Protein AF-A0A925LN47-F1 (afdb_monomer_lite)

pLDDT: mean 86.37, std 14.49, range [41.12, 98.38]

Radius of gyration: 20.84 Å; chains: 1; bounding box: 47×45×56 Å

Secondary structure (DSSP, 8-state):
-TTHHHHS----GGGHHHHHHTT----PPP-TT--HHHHHHHHHHHHHT---SBHHHHH-SS--S--TTS--TTTTTHHHIIIII--TTTS-HHHHHHHHHHHHHTTSSS--SS-SEEEBTGGGTTHHHHHHTS-TTTS-HHHH-HHHHHHHHHEEE-HHHHHHHHHHHHHHHHHHHTSGGGT---------

Foldseek 3Di:
DLLVVVVDDDAFLLRVVVVVVVVDDDDDQDEPQDAPVLVVVLVVRNVVSHDFWFCCSRVPRFQAQDPRRNPPVVVVPPVVCCVPVVDVLFFPPVLVVLVVVLCVLVRVNHHHNDDQKGFGPVLCVCVVVVVVVDPPVPDDCVVVVSSVVSCVRGMDGNPVSVVVNVVSCCSNVVCVVCCVRRVDDDPDPPDD

Sequence (192 aa):
DPSNYLRSEFIRPEDLDEYVRMGFTSFKILERGAPTSVMAQRVRAYSEGRFDGNLLDLIQPYGYKDTSGVATGWSENLWKFLRYFFRPGTVNTSELLKLKKLAEKRGLLSAMDWDPVHIDNRKLDGFLAGIQAIDCRTSDCSTCGYCADWTRKAVTIDSKFQSEMLALYADAFGSLYSGRFWGVTARTAKKP

Structure (mmCIF, N/CA/C/O backbone):
data_AF-A0A925LN47-F1
#
_entry.id   AF-A0A925LN47-F1
#
loop_
_atom_site.group_PDB
_atom_site.id
_atom_site.type_symbol
_atom_site.label_atom_id
_atom_site.label_alt_id
_atom_site.label_comp_id
_atom_site.label_asym_id
_atom_site.label_entity_id
_atom_site.label_seq_id
_atom_site.pdbx_PDB_ins_code
_atom_site.Cartn_x
_atom_site.Cartn_y
_atom_site.Cartn_z
_atom_site.occupancy
_atom_site.B_iso_or_equiv
_atom_site.auth_seq_id
_atom_site.auth_comp_id
_atom_site.auth_asym_id
_atom_site.auth_atom_id
_atom_site.pdbx_PDB_model_num
ATOM 1 N N . ASP A 1 1 ? -1.910 -9.306 -10.050 1.00 89.88 1 ASP A N 1
ATOM 2 C CA . ASP A 1 1 ? -3.164 -9.683 -9.379 1.00 89.88 1 ASP A CA 1
ATOM 3 C C . ASP A 1 1 ? -3.494 -8.640 -8.307 1.00 89.88 1 ASP A C 1
ATOM 5 O O . ASP A 1 1 ? -2.739 -8.551 -7.341 1.00 89.88 1 ASP A O 1
ATOM 9 N N . PRO A 1 2 ? -4.548 -7.816 -8.483 1.00 93.69 2 PRO A N 1
ATOM 10 C CA . PRO A 1 2 ? -5.006 -6.842 -7.482 1.00 93.69 2 PRO A CA 1
ATOM 11 C C . PRO A 1 2 ? -5.328 -7.456 -6.116 1.00 93.69 2 PRO A C 1
ATOM 13 O O . PRO A 1 2 ? -5.196 -6.777 -5.102 1.00 93.69 2 PRO A O 1
ATOM 16 N N . SER A 1 3 ? -5.668 -8.748 -6.071 1.00 95.62 3 SER A N 1
ATOM 17 C CA . SER A 1 3 ? -5.987 -9.462 -4.830 1.00 95.62 3 SER A CA 1
ATOM 18 C C . SER A 1 3 ? -4.844 -9.430 -3.819 1.00 95.62 3 SER A C 1
ATOM 20 O O . SER A 1 3 ? -5.066 -9.548 -2.617 1.00 95.62 3 SER A O 1
ATOM 22 N N . ASN A 1 4 ? -3.611 -9.227 -4.294 1.00 94.44 4 ASN A N 1
ATOM 23 C CA . ASN A 1 4 ? -2.431 -9.133 -3.445 1.00 94.44 4 ASN A CA 1
ATOM 24 C C . ASN A 1 4 ? -2.448 -7.915 -2.509 1.00 94.44 4 ASN A C 1
ATOM 26 O O . ASN A 1 4 ? -1.796 -7.973 -1.470 1.00 94.44 4 ASN A O 1
ATOM 30 N N . TYR A 1 5 ? -3.221 -6.860 -2.803 1.00 95.00 5 TYR A N 1
ATOM 31 C CA . TYR A 1 5 ? -3.435 -5.769 -1.845 1.00 95.00 5 TYR A CA 1
ATOM 32 C C . TYR A 1 5 ? -4.072 -6.272 -0.547 1.00 95.00 5 TYR A C 1
ATOM 34 O O . TYR A 1 5 ? -3.647 -5.870 0.529 1.00 95.00 5 TYR A O 1
ATOM 42 N N . LEU A 1 6 ? -5.034 -7.196 -0.644 1.00 96.12 6 LEU A N 1
ATOM 43 C CA . LEU A 1 6 ? -5.730 -7.761 0.516 1.00 96.12 6 LEU A CA 1
ATOM 44 C C . LEU A 1 6 ? -5.104 -9.061 1.043 1.00 96.12 6 LEU A C 1
ATOM 46 O O . LEU A 1 6 ? -5.515 -9.548 2.089 1.00 96.12 6 LEU A O 1
ATOM 50 N N . ARG A 1 7 ? -4.117 -9.632 0.339 1.00 94.12 7 ARG A N 1
ATOM 51 C CA . ARG A 1 7 ? -3.269 -10.726 0.858 1.00 94.12 7 ARG A CA 1
ATOM 52 C C . ARG A 1 7 ? -2.034 -10.215 1.604 1.00 94.12 7 ARG A C 1
ATOM 54 O O . ARG A 1 7 ? -1.314 -11.012 2.194 1.00 94.12 7 ARG A O 1
ATOM 61 N N . SER A 1 8 ? -1.752 -8.916 1.512 1.00 89.88 8 SER A N 1
ATOM 62 C CA . SER A 1 8 ? -0.647 -8.285 2.232 1.00 89.88 8 SER A CA 1
ATOM 63 C C . SER A 1 8 ? -0.969 -8.195 3.722 1.00 89.88 8 SER A C 1
ATOM 65 O O . SER A 1 8 ? -2.132 -8.108 4.106 1.00 89.88 8 SER A O 1
ATOM 67 N N . GLU A 1 9 ? 0.060 -8.192 4.561 1.00 88.62 9 GLU A N 1
ATOM 68 C CA . GLU A 1 9 ? -0.103 -8.080 6.009 1.00 88.62 9 GLU A CA 1
ATOM 69 C C . GLU A 1 9 ? -0.424 -6.631 6.400 1.00 88.62 9 GLU A C 1
ATOM 71 O O . GLU A 1 9 ? 0.357 -5.714 6.138 1.00 88.62 9 GLU A O 1
ATOM 76 N N . PHE A 1 10 ? -1.575 -6.419 7.034 1.00 93.88 10 PHE A N 1
ATOM 77 C CA . PHE A 1 10 ? -1.953 -5.154 7.658 1.00 93.88 10 PHE A CA 1
ATOM 78 C C . PHE A 1 10 ? -2.921 -5.401 8.816 1.00 93.88 10 PHE A C 1
ATOM 80 O O . PHE A 1 10 ? -3.577 -6.437 8.887 1.00 93.88 10 PHE A O 1
ATOM 87 N N . ILE A 1 11 ? -3.024 -4.419 9.707 1.00 95.44 11 ILE A N 1
ATOM 88 C CA . ILE A 1 11 ? -4.033 -4.360 10.767 1.00 95.44 11 ILE A CA 1
ATOM 89 C C . ILE A 1 11 ? -4.769 -3.041 10.567 1.00 95.44 11 ILE A C 1
ATOM 91 O O . ILE A 1 11 ? -4.113 -2.008 10.470 1.00 95.44 11 ILE A O 1
ATOM 95 N N . ARG A 1 12 ? -6.101 -3.050 10.464 1.00 97.00 12 ARG A N 1
ATOM 96 C CA . ARG A 1 12 ? -6.876 -1.800 10.411 1.00 97.00 12 ARG A CA 1
ATOM 97 C C . ARG A 1 12 ? -7.153 -1.290 11.829 1.00 97.00 12 ARG A C 1
ATOM 99 O O . ARG A 1 12 ? -7.224 -2.106 12.749 1.00 97.00 12 ARG A O 1
ATOM 106 N N . PRO A 1 13 ? -7.383 0.020 12.018 1.00 97.69 13 PRO A N 1
ATOM 107 C CA . PRO A 1 13 ? -7.878 0.555 13.286 1.00 97.69 13 PRO A CA 1
ATOM 108 C C . PRO A 1 13 ? -9.131 -0.167 13.799 1.00 97.69 13 PRO A C 1
ATOM 110 O O . PRO A 1 13 ? -9.224 -0.468 14.984 1.00 97.69 13 PRO A O 1
ATOM 113 N N . GLU A 1 14 ? -10.051 -0.515 12.898 1.00 98.00 14 GLU A N 1
ATOM 114 C CA . GLU A 1 14 ? -11.296 -1.222 13.219 1.00 98.00 14 GLU A CA 1
ATOM 115 C C . GLU A 1 14 ? -11.088 -2.659 13.711 1.00 98.00 14 GLU A C 1
ATOM 117 O O . GLU A 1 14 ? -11.969 -3.227 14.352 1.00 98.00 14 GLU A O 1
ATOM 122 N N . ASP A 1 15 ? -9.944 -3.261 13.389 1.00 97.25 15 ASP A N 1
ATOM 123 C CA . ASP A 1 15 ? -9.659 -4.659 13.698 1.00 97.25 15 ASP A CA 1
ATOM 124 C C . ASP A 1 15 ? -8.873 -4.806 15.017 1.00 97.25 15 ASP A C 1
ATOM 126 O O . ASP A 1 15 ? -8.658 -5.926 15.477 1.00 97.25 15 ASP A O 1
ATOM 130 N N . LEU A 1 16 ? -8.461 -3.701 15.660 1.00 96.94 16 LEU A N 1
ATOM 131 C CA . LEU A 1 16 ? -7.643 -3.715 16.883 1.00 96.94 16 LEU A CA 1
ATOM 132 C C . LEU A 1 16 ? -8.260 -4.547 18.011 1.00 96.94 16 LEU A C 1
ATOM 134 O O . LEU A 1 16 ? -7.551 -5.324 18.651 1.00 96.94 16 LEU A O 1
ATOM 138 N N . ASP A 1 17 ? -9.571 -4.426 18.227 1.00 95.62 17 ASP A N 1
ATOM 139 C CA . ASP A 1 17 ? -10.281 -5.135 19.297 1.00 95.62 17 ASP A CA 1
ATOM 140 C C . ASP A 1 17 ? -10.150 -6.659 19.181 1.00 95.62 17 ASP A C 1
ATOM 142 O O . ASP A 1 17 ? -10.122 -7.364 20.192 1.00 95.62 17 ASP A O 1
ATOM 146 N N . GLU A 1 18 ? -10.052 -7.179 17.957 1.00 96.12 18 GLU A N 1
ATOM 147 C CA . GLU A 1 18 ? -9.859 -8.606 17.709 1.00 96.12 18 GLU A CA 1
ATOM 148 C C . GLU A 1 18 ? -8.486 -9.071 18.209 1.00 96.12 18 GLU A C 1
ATOM 150 O O . GLU A 1 18 ? -8.381 -10.078 18.908 1.00 96.12 18 GLU A O 1
ATOM 155 N N . TYR A 1 19 ? -7.438 -8.285 17.963 1.00 96.31 19 TYR A N 1
ATOM 156 C CA . TYR A 1 19 ? -6.098 -8.560 18.483 1.00 96.31 19 TYR A CA 1
ATOM 157 C C . TYR A 1 19 ? -6.010 -8.349 20.001 1.00 96.31 19 TYR A C 1
ATOM 159 O O . TYR A 1 19 ? -5.345 -9.123 20.693 1.00 96.31 19 TYR A O 1
ATOM 167 N N . VAL A 1 20 ? -6.714 -7.356 20.550 1.00 96.75 20 VAL A N 1
ATOM 168 C CA . VAL A 1 20 ? -6.789 -7.145 22.006 1.00 96.75 20 VAL A CA 1
ATOM 169 C C . VAL A 1 20 ? -7.427 -8.345 22.700 1.00 96.75 20 VAL A C 1
ATOM 171 O O . VAL A 1 20 ? -6.900 -8.809 23.712 1.00 96.75 20 VAL A O 1
ATOM 174 N N . ARG A 1 21 ? -8.495 -8.921 22.132 1.00 96.94 21 ARG A N 1
ATOM 175 C CA . ARG A 1 21 ? -9.102 -10.166 22.640 1.00 96.94 21 ARG A CA 1
ATOM 176 C C . ARG A 1 21 ? -8.138 -11.355 22.627 1.00 96.94 21 ARG A C 1
ATOM 178 O O . ARG A 1 21 ? -8.240 -12.213 23.498 1.00 96.94 21 ARG A O 1
ATOM 185 N N . MET A 1 22 ? -7.187 -11.391 21.693 1.00 96.44 22 MET A N 1
ATOM 186 C CA . MET A 1 22 ? -6.116 -12.401 21.656 1.00 96.44 22 MET A CA 1
ATOM 187 C C . MET A 1 22 ? -4.988 -12.138 22.671 1.00 96.44 22 MET A C 1
ATOM 189 O O . MET A 1 22 ? -4.103 -12.977 22.824 1.00 96.44 22 MET A O 1
ATOM 193 N N . GLY A 1 23 ? -5.001 -10.994 23.363 1.00 97.94 23 GLY A N 1
ATOM 194 C CA . GLY A 1 23 ? -4.002 -10.609 24.364 1.00 97.94 23 GLY A CA 1
ATOM 195 C C . GLY A 1 23 ? -2.924 -9.638 23.869 1.00 97.94 23 GLY A C 1
ATOM 196 O O . GLY A 1 23 ? -1.998 -9.334 24.622 1.00 97.94 23 GLY A O 1
ATOM 197 N N . PHE A 1 24 ? -3.016 -9.120 22.639 1.00 97.31 24 PHE A N 1
ATOM 198 C CA . PHE A 1 24 ? -2.094 -8.093 22.144 1.00 97.31 24 PHE A CA 1
ATOM 199 C C . PHE A 1 24 ? -2.509 -6.704 22.641 1.00 97.31 24 PHE A C 1
ATOM 201 O O . PHE A 1 24 ? -3.593 -6.224 22.333 1.00 97.31 24 PHE A O 1
ATOM 208 N N . THR A 1 25 ? -1.636 -6.026 23.386 1.00 95.12 25 THR A N 1
ATOM 209 C CA . THR A 1 25 ? -1.950 -4.726 24.018 1.00 95.12 25 THR A CA 1
ATOM 210 C C . THR A 1 25 ? -1.061 -3.574 23.555 1.00 95.12 25 THR A C 1
ATOM 212 O O . THR A 1 25 ? -1.239 -2.439 23.990 1.00 95.12 25 THR A O 1
ATOM 215 N N . SER A 1 26 ? -0.099 -3.842 22.672 1.00 95.19 26 SER A N 1
ATOM 216 C CA . SER A 1 26 ? 0.829 -2.841 22.151 1.00 95.19 26 SER A CA 1
ATOM 217 C C . SER A 1 26 ? 0.931 -2.964 20.639 1.00 95.19 26 SER A C 1
ATOM 219 O O . SER A 1 26 ? 1.322 -4.009 20.118 1.00 95.19 26 SER A O 1
ATOM 221 N N . PHE A 1 27 ? 0.585 -1.883 19.941 1.00 95.12 27 PHE A N 1
ATOM 222 C CA . PHE A 1 27 ? 0.602 -1.802 18.485 1.00 95.12 27 PHE A CA 1
ATOM 223 C C . PHE A 1 27 ? 1.623 -0.762 18.047 1.00 95.12 27 PHE A C 1
ATOM 225 O O . PHE A 1 27 ? 1.656 0.362 18.548 1.00 95.12 27 PHE A O 1
ATOM 232 N N . LYS A 1 28 ? 2.469 -1.141 17.089 1.00 93.12 28 LYS A N 1
ATOM 233 C CA . LYS A 1 28 ? 3.486 -0.257 16.529 1.00 93.12 28 LYS A CA 1
ATOM 234 C C . LYS A 1 28 ? 3.031 0.248 15.169 1.00 93.12 28 LYS A C 1
ATOM 236 O O . LYS A 1 28 ? 2.935 -0.528 14.224 1.00 93.12 28 LYS A O 1
ATOM 241 N N . ILE A 1 29 ? 2.851 1.559 15.055 1.00 92.50 29 ILE A N 1
ATOM 242 C CA . ILE A 1 29 ? 2.692 2.216 13.757 1.00 92.50 29 ILE A CA 1
ATOM 243 C C . ILE A 1 29 ? 4.081 2.321 13.120 1.00 92.50 29 ILE A C 1
ATOM 245 O O . ILE A 1 29 ? 5.027 2.829 13.727 1.00 92.50 29 ILE A O 1
ATOM 249 N N . LEU A 1 30 ? 4.224 1.751 11.925 1.00 86.00 30 LEU A N 1
ATOM 250 C CA . LEU A 1 30 ? 5.486 1.704 11.192 1.00 86.00 30 LEU A CA 1
ATOM 251 C C . LEU A 1 30 ? 5.670 2.946 10.306 1.00 86.00 30 LEU A C 1
ATOM 253 O O . LEU A 1 30 ? 4.743 3.723 10.093 1.00 86.00 30 LEU A O 1
ATOM 257 N N . GLU A 1 31 ? 6.891 3.063 9.780 1.00 86.06 31 GLU A N 1
ATOM 258 C CA . GLU A 1 31 ? 7.438 4.106 8.899 1.00 86.06 31 GLU A CA 1
ATOM 259 C C . GLU A 1 31 ? 8.261 5.215 9.557 1.00 86.06 31 GLU A C 1
ATOM 261 O O . GLU A 1 31 ? 7.758 6.189 10.106 1.00 86.06 31 GLU A O 1
ATOM 266 N N . ARG A 1 32 ? 9.590 5.084 9.426 1.00 78.62 32 ARG A N 1
ATOM 267 C CA . ARG A 1 32 ? 10.584 6.034 9.956 1.00 78.62 32 ARG A CA 1
ATOM 268 C C . ARG A 1 32 ? 10.637 7.346 9.168 1.00 78.62 32 ARG A C 1
ATOM 270 O O . ARG A 1 32 ? 11.000 8.368 9.734 1.00 78.62 32 ARG A O 1
ATOM 277 N N . GLY A 1 33 ? 10.358 7.291 7.866 1.00 78.06 33 GLY A N 1
ATOM 278 C CA . GLY A 1 33 ? 10.506 8.420 6.940 1.00 78.06 33 GLY A CA 1
ATOM 279 C C . GLY A 1 33 ? 9.195 9.105 6.561 1.00 78.06 33 GLY A C 1
ATOM 280 O O . GLY A 1 33 ? 9.185 9.867 5.600 1.00 78.06 33 GLY A O 1
ATOM 281 N N . ALA A 1 34 ? 8.090 8.797 7.246 1.00 84.94 34 ALA A N 1
ATOM 282 C CA . ALA A 1 34 ? 6.807 9.424 6.958 1.00 84.94 34 ALA A CA 1
ATOM 283 C C . ALA A 1 34 ? 6.797 10.897 7.427 1.00 84.94 34 ALA A C 1
ATOM 285 O O . ALA A 1 34 ? 7.308 11.182 8.514 1.00 84.94 34 ALA A O 1
ATOM 286 N N . PRO A 1 35 ? 6.196 11.825 6.655 1.00 87.50 35 PRO A N 1
ATOM 287 C CA . PRO A 1 35 ? 5.924 13.191 7.103 1.00 87.50 35 PRO A CA 1
ATOM 288 C C . PRO A 1 35 ? 5.181 13.232 8.444 1.00 87.50 35 PRO A C 1
ATOM 290 O O . PRO A 1 35 ? 4.351 12.365 8.735 1.00 87.50 35 PRO A O 1
ATOM 293 N N . THR A 1 36 ? 5.426 14.269 9.251 1.00 89.94 36 THR A N 1
ATOM 294 C CA . THR A 1 36 ? 4.799 14.418 10.579 1.00 89.94 36 THR A CA 1
ATOM 295 C C . THR A 1 36 ? 3.272 14.427 10.499 1.00 89.94 36 THR A C 1
ATOM 297 O O . THR A 1 36 ? 2.613 13.809 11.332 1.00 89.94 36 THR A O 1
ATOM 300 N N . SER A 1 37 ? 2.705 15.088 9.490 1.00 90.38 37 SER A N 1
ATOM 301 C CA . SER A 1 37 ? 1.260 15.143 9.234 1.00 90.38 37 SER A CA 1
ATOM 302 C C . SER A 1 37 ? 0.664 13.756 8.974 1.00 90.38 37 SER A C 1
ATOM 304 O O . SER A 1 37 ? -0.339 13.392 9.587 1.00 90.38 37 SER A O 1
ATOM 306 N N . VAL A 1 38 ? 1.330 12.951 8.139 1.00 91.19 38 VAL A N 1
ATOM 307 C CA . VAL A 1 38 ? 0.948 11.565 7.835 1.00 91.19 38 VAL A CA 1
ATOM 308 C C . VAL A 1 38 ? 1.000 10.712 9.100 1.00 91.19 38 VAL A C 1
ATOM 310 O O . VAL A 1 38 ? 0.052 9.989 9.402 1.00 91.19 38 VAL A O 1
ATOM 313 N N . MET A 1 39 ? 2.078 10.817 9.882 1.00 92.69 39 MET A N 1
ATOM 314 C CA . MET A 1 39 ? 2.195 10.059 11.129 1.00 92.69 39 MET A CA 1
ATOM 315 C C . MET A 1 39 ? 1.127 10.475 12.149 1.00 92.69 39 MET A C 1
ATOM 317 O O . MET A 1 39 ? 0.510 9.613 12.770 1.00 92.69 39 MET A O 1
ATOM 321 N N . ALA A 1 40 ? 0.846 11.774 12.287 1.00 93.75 40 ALA A N 1
ATOM 322 C CA . ALA A 1 40 ? -0.201 12.275 13.176 1.00 93.75 40 ALA A CA 1
ATOM 323 C C . ALA A 1 40 ? -1.597 11.767 12.777 1.00 93.75 40 ALA A C 1
ATOM 325 O O . ALA A 1 40 ? -2.374 11.370 13.646 1.00 93.75 40 ALA A O 1
ATOM 326 N N . GLN A 1 41 ? -1.905 11.722 11.476 1.00 94.62 41 GLN A N 1
ATOM 327 C CA . GLN A 1 41 ? -3.152 11.148 10.962 1.00 94.62 41 GLN A CA 1
ATOM 328 C C . GLN A 1 41 ? -3.266 9.655 11.294 1.00 94.62 41 GLN A C 1
ATOM 330 O O . GLN A 1 41 ? -4.315 9.212 11.760 1.00 94.62 41 GLN A O 1
ATOM 335 N N . ARG A 1 42 ? -2.189 8.884 11.099 1.00 95.69 42 ARG A N 1
ATOM 336 C CA . ARG A 1 42 ? -2.161 7.453 11.437 1.00 95.69 42 ARG A CA 1
ATOM 337 C C . ARG A 1 42 ? -2.370 7.234 12.930 1.00 95.69 42 ARG A C 1
ATOM 339 O O . ARG A 1 42 ? -3.249 6.470 13.306 1.00 95.69 42 ARG A O 1
ATOM 346 N N . VAL A 1 43 ? -1.613 7.935 13.776 1.00 96.12 43 VAL A N 1
ATOM 347 C CA . VAL A 1 43 ? -1.758 7.855 15.240 1.00 96.12 43 VAL A CA 1
ATOM 348 C C . VAL A 1 43 ? -3.193 8.155 15.656 1.00 96.12 43 VAL A C 1
ATOM 350 O O . VAL A 1 43 ? -3.766 7.382 16.419 1.00 96.12 43 VAL A O 1
ATOM 353 N N . ARG A 1 44 ? -3.796 9.217 15.105 1.00 97.38 44 ARG A N 1
ATOM 354 C CA . ARG A 1 44 ? -5.200 9.553 15.352 1.00 97.38 44 ARG A CA 1
ATOM 355 C C . ARG A 1 44 ? -6.126 8.390 14.996 1.00 97.38 44 ARG A C 1
ATOM 357 O O . ARG A 1 44 ? -6.868 7.944 15.865 1.00 97.38 44 ARG A O 1
ATOM 364 N N . ALA A 1 45 ? -6.030 7.868 13.773 1.00 97.94 45 ALA A N 1
ATOM 365 C CA . ALA A 1 45 ? -6.878 6.780 13.289 1.00 97.94 45 ALA A CA 1
ATOM 366 C C . ALA A 1 45 ? -6.842 5.546 14.208 1.00 97.94 45 ALA A C 1
ATOM 368 O O . ALA A 1 45 ? -7.889 5.047 14.613 1.00 97.94 45 ALA A O 1
ATOM 369 N N . TYR A 1 46 ? -5.646 5.086 14.597 1.00 97.50 46 TYR A N 1
ATOM 370 C CA . TYR A 1 46 ? -5.507 3.942 15.507 1.00 97.50 46 TYR A CA 1
ATOM 371 C C . TYR A 1 46 ? -5.928 4.269 16.946 1.00 97.50 46 TYR A C 1
ATOM 373 O O . TYR A 1 46 ? -6.461 3.397 17.621 1.00 97.50 46 TYR A O 1
ATOM 381 N N . SER A 1 47 ? -5.739 5.506 17.420 1.00 96.56 47 SER A N 1
ATOM 382 C CA . SER A 1 47 ? -6.207 5.917 18.754 1.00 96.56 47 SER A CA 1
ATOM 383 C C . SER A 1 47 ? -7.731 6.022 18.852 1.00 96.56 47 SER A C 1
ATOM 385 O O . SER A 1 47 ? -8.298 5.753 19.905 1.00 96.56 47 SER A O 1
ATOM 387 N N . GLU A 1 48 ? -8.389 6.392 17.752 1.00 97.19 48 GLU A N 1
ATOM 388 C CA . GLU A 1 48 ? -9.846 6.514 17.648 1.00 97.19 48 GLU A CA 1
ATOM 389 C C . GLU A 1 48 ? -10.507 5.183 17.228 1.00 97.19 48 GLU A C 1
ATOM 391 O O . GLU A 1 48 ? -11.732 5.081 17.231 1.00 97.19 48 GLU A O 1
ATOM 396 N N . GLY A 1 49 ? -9.719 4.159 16.866 1.00 96.88 49 GLY A N 1
ATOM 397 C CA . GLY A 1 49 ? -10.210 2.842 16.435 1.00 96.88 49 GLY A CA 1
ATOM 398 C C . GLY A 1 49 ? -10.991 2.865 15.116 1.00 96.88 49 GLY A C 1
ATOM 399 O O . GLY A 1 49 ? -11.756 1.945 14.824 1.00 96.88 49 GLY A O 1
ATOM 400 N N . ARG A 1 50 ? -10.845 3.932 14.321 1.00 97.69 50 ARG A N 1
ATOM 401 C CA . ARG A 1 50 ? -11.639 4.154 13.110 1.00 97.69 50 ARG A CA 1
ATOM 402 C C . ARG A 1 50 ? -10.881 4.972 12.074 1.00 97.69 50 ARG A C 1
ATOM 404 O O . ARG A 1 50 ? -10.192 5.935 12.403 1.00 97.69 50 ARG A O 1
ATOM 411 N N . PHE A 1 51 ? -11.081 4.634 10.803 1.00 97.94 51 PHE A N 1
ATOM 412 C CA . PHE A 1 51 ? -10.610 5.430 9.681 1.00 97.94 51 PHE A CA 1
ATOM 413 C C . PHE A 1 51 ? -11.570 5.393 8.486 1.00 97.94 51 PHE A C 1
ATOM 415 O O . PHE A 1 51 ? -11.863 4.336 7.927 1.00 97.94 51 PHE A O 1
ATOM 422 N N . ASP A 1 52 ? -12.003 6.572 8.041 1.00 97.81 52 ASP A N 1
ATOM 423 C CA . ASP A 1 52 ? -12.852 6.732 6.860 1.00 97.81 52 ASP A CA 1
ATOM 424 C C . ASP A 1 52 ? -12.001 7.289 5.713 1.00 97.81 52 ASP A C 1
ATOM 426 O O . ASP A 1 52 ? -11.692 8.480 5.677 1.00 97.81 52 ASP A O 1
ATOM 430 N N . GLY A 1 53 ? -11.578 6.427 4.785 1.00 96.19 53 GLY A N 1
ATOM 431 C CA . GLY A 1 53 ? -10.727 6.841 3.672 1.00 96.19 53 GLY A CA 1
ATOM 432 C C . GLY A 1 53 ? -10.032 5.689 2.952 1.00 96.19 53 GLY A C 1
ATOM 433 O O . GLY A 1 53 ? -10.459 4.534 3.026 1.00 96.19 53 GLY A O 1
ATOM 434 N N . ASN A 1 54 ? -8.946 6.024 2.253 1.00 96.94 54 ASN A N 1
ATOM 435 C CA . ASN A 1 54 ? -8.108 5.063 1.548 1.00 96.94 54 ASN A CA 1
ATOM 436 C C . ASN A 1 54 ? -7.197 4.332 2.544 1.00 96.94 54 ASN A C 1
ATOM 438 O O . ASN A 1 54 ? -6.309 4.955 3.120 1.00 96.94 54 ASN A O 1
ATOM 442 N N . LEU A 1 55 ? -7.344 3.016 2.724 1.00 97.06 55 LEU A N 1
ATOM 443 C CA . LEU A 1 55 ? -6.488 2.230 3.630 1.00 97.06 55 LEU A CA 1
ATOM 444 C C . LEU A 1 55 ? -4.990 2.425 3.332 1.00 97.06 55 LEU A C 1
ATOM 446 O O . LEU A 1 55 ? -4.164 2.386 4.244 1.00 97.06 55 LEU A O 1
ATOM 450 N N . LEU A 1 56 ? -4.626 2.684 2.073 1.00 94.69 56 LEU A N 1
ATOM 451 C CA . LEU A 1 56 ? -3.239 2.949 1.696 1.00 94.69 56 LEU A CA 1
ATOM 452 C C . LEU A 1 56 ? -2.639 4.184 2.388 1.00 94.69 56 LEU A C 1
ATOM 454 O O . LEU A 1 56 ? -1.442 4.177 2.664 1.00 94.69 56 LEU A O 1
ATOM 458 N N . ASP A 1 57 ? -3.441 5.172 2.791 1.00 93.50 57 ASP A N 1
ATOM 459 C CA . ASP A 1 57 ? -2.957 6.318 3.575 1.00 93.50 57 ASP A CA 1
ATOM 460 C C . ASP A 1 57 ? -2.388 5.872 4.940 1.00 93.50 57 ASP A C 1
ATOM 462 O O . ASP A 1 57 ? -1.455 6.485 5.477 1.00 93.50 57 ASP A O 1
ATOM 466 N N . LEU A 1 58 ? -2.882 4.752 5.483 1.00 94.25 58 LEU A N 1
ATOM 467 C CA . LEU A 1 58 ? -2.419 4.184 6.749 1.00 94.25 58 LEU A CA 1
ATOM 468 C C . LEU A 1 58 ? -1.201 3.268 6.607 1.00 94.25 58 LEU A C 1
ATOM 470 O O . LEU A 1 58 ? -0.342 3.272 7.488 1.00 94.25 58 LEU A O 1
ATOM 474 N N . ILE A 1 59 ? -1.130 2.474 5.536 1.00 92.25 59 ILE A N 1
ATOM 475 C CA . ILE A 1 59 ? -0.173 1.354 5.445 1.00 92.25 59 ILE A CA 1
ATOM 476 C C . ILE A 1 59 ? 0.907 1.535 4.376 1.00 92.25 59 ILE A C 1
ATOM 478 O O . ILE A 1 59 ? 1.925 0.849 4.410 1.00 92.25 59 ILE A O 1
ATOM 482 N N . GLN A 1 60 ? 0.717 2.439 3.412 1.00 90.19 60 GLN A N 1
ATOM 483 C CA . GLN A 1 60 ? 1.656 2.606 2.308 1.00 90.19 60 GLN A CA 1
ATOM 484 C C . GLN A 1 60 ? 2.849 3.481 2.733 1.00 90.19 60 GLN A C 1
ATOM 486 O O . GLN A 1 60 ? 2.645 4.566 3.280 1.00 90.19 60 GLN A O 1
ATOM 491 N N . PRO A 1 61 ? 4.101 3.061 2.476 1.00 88.12 61 PRO A N 1
ATOM 492 C CA . PRO A 1 61 ? 5.275 3.794 2.951 1.00 88.12 61 PRO A CA 1
ATOM 493 C C . PRO A 1 61 ? 5.799 4.860 1.973 1.00 88.12 61 PRO A C 1
ATOM 495 O O . PRO A 1 61 ? 6.892 5.395 2.152 1.00 88.12 61 PRO A O 1
ATOM 498 N N . TYR A 1 62 ? 5.053 5.146 0.908 1.00 87.38 62 TYR A N 1
ATOM 499 C CA . TYR A 1 62 ? 5.454 6.025 -0.190 1.00 87.38 62 TYR A CA 1
ATOM 500 C C . TYR A 1 62 ? 4.233 6.634 -0.875 1.00 87.38 62 TYR A C 1
ATOM 502 O O . TYR A 1 62 ? 3.107 6.202 -0.635 1.00 87.38 62 TYR A O 1
ATOM 510 N N . GLY A 1 63 ? 4.459 7.599 -1.770 1.00 84.81 63 GLY A N 1
ATOM 511 C CA . GLY A 1 63 ? 3.382 8.298 -2.468 1.00 84.81 63 GLY A CA 1
ATOM 512 C C . GLY A 1 63 ? 2.613 9.265 -1.571 1.00 84.81 63 GLY A C 1
ATOM 513 O O . GLY A 1 63 ? 1.449 9.533 -1.837 1.00 84.81 63 GLY A O 1
ATOM 514 N N . TYR A 1 64 ? 3.247 9.768 -0.507 1.00 85.25 64 TYR A N 1
ATOM 515 C CA . TYR A 1 64 ? 2.632 10.744 0.388 1.00 85.25 64 TYR A CA 1
ATOM 516 C C . TYR A 1 64 ? 2.214 11.998 -0.383 1.00 85.25 64 TYR A C 1
ATOM 518 O O . TYR A 1 64 ? 2.960 12.485 -1.231 1.00 85.25 64 TYR A O 1
ATOM 526 N N . LYS A 1 65 ? 1.038 12.535 -0.052 1.00 81.56 65 LYS A N 1
ATOM 527 C CA . LYS A 1 65 ? 0.540 13.810 -0.594 1.00 81.56 65 LYS A CA 1
ATOM 528 C C . LYS A 1 65 ? 1.293 15.002 -0.008 1.00 81.56 65 LYS A C 1
ATOM 530 O O . LYS A 1 65 ? 1.515 16.000 -0.685 1.00 81.56 65 LYS A O 1
ATOM 535 N N . ASP A 1 66 ? 1.699 14.877 1.253 1.00 73.25 66 ASP A N 1
ATOM 536 C CA . ASP A 1 66 ? 2.496 15.878 1.945 1.00 73.25 66 ASP A CA 1
ATOM 537 C C . ASP A 1 66 ? 3.993 15.626 1.719 1.00 73.25 66 ASP A C 1
ATOM 539 O O . ASP A 1 66 ? 4.511 14.535 1.965 1.00 73.25 66 ASP A O 1
ATOM 543 N N . THR A 1 67 ? 4.697 16.650 1.242 1.00 64.38 67 THR A N 1
ATOM 544 C CA . THR A 1 67 ? 6.146 16.636 1.011 1.00 64.38 67 THR A CA 1
ATOM 545 C C . THR A 1 67 ? 6.945 17.121 2.219 1.00 64.38 67 THR A C 1
ATOM 547 O O . THR A 1 67 ? 8.174 17.033 2.196 1.00 64.38 67 THR A O 1
ATOM 550 N N . SER A 1 68 ? 6.289 17.603 3.282 1.00 60.38 68 SER A N 1
ATOM 551 C CA . SER A 1 68 ? 6.926 18.146 4.486 1.00 60.38 68 SER A CA 1
ATOM 552 C C . SER A 1 68 ? 7.592 17.044 5.328 1.00 60.38 68 SER A C 1
ATOM 554 O O . SER A 1 68 ? 7.084 16.551 6.330 1.00 60.38 68 SER A O 1
ATOM 556 N N . GLY A 1 69 ? 8.770 16.606 4.887 1.00 53.38 69 GLY A N 1
ATOM 557 C CA . GLY A 1 69 ? 9.570 15.581 5.565 1.00 53.38 69 GLY A CA 1
ATOM 558 C C . GLY A 1 69 ? 10.005 14.426 4.669 1.00 53.38 69 GLY A C 1
ATOM 559 O O . GLY A 1 69 ? 10.890 13.667 5.065 1.00 53.38 69 GLY A O 1
ATOM 560 N N . VAL A 1 70 ? 9.478 14.323 3.440 1.00 54.03 70 VAL A N 1
ATOM 561 C CA . VAL A 1 70 ? 10.126 13.503 2.410 1.00 54.03 70 VAL A CA 1
ATOM 562 C C . VAL A 1 70 ? 11.458 14.174 2.140 1.00 54.03 70 VAL A C 1
ATOM 564 O O . VAL A 1 70 ? 11.482 15.309 1.671 1.00 54.03 70 VAL A O 1
ATOM 567 N N . ALA A 1 71 ? 12.550 13.509 2.515 1.00 45.62 71 ALA A N 1
ATOM 568 C CA . ALA A 1 71 ? 13.887 14.061 2.415 1.00 45.62 71 ALA A CA 1
ATOM 569 C C . ALA A 1 71 ? 14.080 14.725 1.044 1.00 45.62 71 ALA A C 1
ATOM 571 O O . ALA A 1 71 ? 14.281 14.062 0.027 1.00 45.62 71 ALA A O 1
ATOM 572 N N . THR A 1 72 ? 14.108 16.055 1.048 1.00 41.53 72 THR A N 1
ATOM 573 C CA . THR A 1 72 ? 14.532 16.939 -0.044 1.00 41.53 72 THR A CA 1
ATOM 574 C C . THR A 1 72 ? 15.996 16.696 -0.453 1.00 41.53 72 THR A C 1
ATOM 576 O O . THR A 1 72 ? 16.544 17.386 -1.305 1.00 41.53 72 THR A O 1
ATOM 579 N N . GLY A 1 73 ? 16.643 15.667 0.107 1.00 41.12 73 GLY A N 1
ATOM 580 C CA . GLY A 1 73 ? 18.059 15.345 -0.009 1.00 41.12 73 GLY A CA 1
ATOM 581 C C . GLY A 1 73 ? 18.539 14.858 -1.376 1.00 41.12 73 GLY A C 1
ATOM 582 O O . GLY A 1 73 ? 19.706 14.479 -1.481 1.00 41.12 73 GLY A O 1
ATOM 583 N N . TRP A 1 74 ? 17.707 14.876 -2.422 1.00 43.56 74 TRP A N 1
ATOM 584 C CA . TRP A 1 74 ? 18.204 14.690 -3.790 1.00 43.56 74 TRP A CA 1
ATOM 585 C C . TRP A 1 74 ? 18.939 15.936 -4.306 1.00 43.56 74 TRP A C 1
ATOM 587 O O . TRP A 1 74 ? 19.926 15.785 -5.026 1.00 43.56 74 TRP A O 1
ATOM 597 N N . SER A 1 75 ? 18.529 17.152 -3.916 1.00 42.50 75 SER A N 1
ATOM 598 C CA . SER A 1 75 ? 19.160 18.387 -4.414 1.00 42.50 75 SER A CA 1
ATOM 599 C C . SER A 1 75 ? 20.462 18.741 -3.686 1.00 42.50 75 SER A C 1
ATOM 601 O O . SER A 1 75 ? 21.397 19.222 -4.321 1.00 42.50 75 SER A O 1
ATOM 603 N N . GLU A 1 76 ? 20.595 18.425 -2.394 1.00 44.88 76 GLU A N 1
ATOM 604 C CA . GLU A 1 76 ? 21.795 18.785 -1.615 1.00 44.88 76 GLU A CA 1
ATOM 605 C C . GLU A 1 76 ? 22.987 17.827 -1.783 1.00 44.88 76 GLU A C 1
ATOM 607 O O . GLU A 1 76 ? 24.055 18.041 -1.212 1.00 44.88 76 GLU A O 1
ATOM 612 N N . ASN A 1 77 ? 22.846 16.741 -2.547 1.00 54.25 77 ASN A N 1
ATOM 613 C CA . ASN A 1 77 ? 23.869 15.694 -2.599 1.00 54.25 77 ASN A CA 1
ATOM 614 C C . ASN A 1 77 ? 24.123 15.135 -4.002 1.00 54.25 77 ASN A C 1
ATOM 616 O O . ASN A 1 77 ? 24.505 13.972 -4.141 1.00 54.25 77 ASN A O 1
ATOM 620 N N . LEU A 1 78 ? 24.022 15.969 -5.042 1.00 59.97 78 LEU A N 1
ATOM 621 C CA . LEU A 1 78 ? 24.401 15.600 -6.413 1.00 59.97 78 LEU A CA 1
ATOM 622 C C . LEU A 1 78 ? 25.818 14.993 -6.482 1.00 59.97 78 LEU A C 1
ATOM 624 O O . LEU A 1 78 ? 26.045 14.028 -7.206 1.00 59.97 78 LEU A O 1
ATOM 628 N N . TRP A 1 79 ? 26.752 15.481 -5.656 1.00 59.66 79 TRP A N 1
ATOM 629 C CA . TRP A 1 79 ? 28.118 14.953 -5.562 1.00 59.66 79 TRP A CA 1
ATOM 630 C C . TRP A 1 79 ? 28.197 13.569 -4.893 1.00 59.66 79 TRP A C 1
ATOM 632 O O . TRP A 1 79 ? 28.992 12.730 -5.308 1.00 59.66 79 TRP A O 1
ATOM 642 N N . LYS A 1 80 ? 27.357 13.272 -3.888 1.00 61.00 80 LYS A N 1
ATOM 643 C CA . LYS A 1 80 ? 27.249 11.912 -3.319 1.00 61.00 80 LYS A CA 1
ATOM 644 C C . LYS A 1 80 ? 26.511 10.970 -4.269 1.00 61.00 80 LYS A C 1
ATOM 646 O O . LYS A 1 80 ? 26.900 9.813 -4.374 1.00 61.00 80 LYS A O 1
ATOM 651 N N . PHE A 1 81 ? 25.499 11.455 -4.984 1.00 63.25 81 PHE A N 1
ATOM 652 C CA . PHE A 1 81 ? 24.826 10.698 -6.035 1.00 63.25 81 PHE A CA 1
ATOM 653 C C . PHE A 1 81 ? 25.812 10.315 -7.150 1.00 63.25 81 PHE A C 1
ATOM 655 O O . PHE A 1 81 ? 25.964 9.135 -7.454 1.00 63.25 81 PHE A O 1
ATOM 662 N N . LEU A 1 82 ? 26.583 11.274 -7.670 1.00 63.72 82 LEU A N 1
ATOM 663 C CA . LEU A 1 82 ? 27.666 11.015 -8.624 1.00 63.72 82 LEU A CA 1
ATOM 664 C C . LEU A 1 82 ? 28.734 10.070 -8.049 1.00 63.72 82 LEU A C 1
ATOM 666 O O . LEU A 1 82 ? 29.139 9.122 -8.708 1.00 63.72 82 LEU A O 1
ATOM 670 N N . ARG A 1 83 ? 29.174 10.269 -6.804 1.00 67.12 83 ARG A N 1
ATOM 671 C CA . ARG A 1 83 ? 30.256 9.461 -6.220 1.00 67.12 83 ARG A CA 1
ATOM 672 C C . ARG A 1 83 ? 29.857 8.023 -5.878 1.00 67.12 83 ARG A C 1
ATOM 674 O O . ARG A 1 83 ? 30.693 7.127 -5.968 1.00 67.12 83 ARG A O 1
ATOM 681 N N . TYR A 1 84 ? 28.620 7.796 -5.443 1.00 65.31 84 TYR A N 1
ATOM 682 C CA . TYR A 1 84 ? 28.191 6.494 -4.922 1.00 65.31 84 TYR A CA 1
ATOM 683 C C . TYR A 1 84 ? 27.207 5.755 -5.828 1.00 65.31 84 TYR A C 1
ATOM 685 O O . TYR A 1 84 ? 27.259 4.526 -5.874 1.00 65.31 84 TYR A O 1
ATOM 693 N N . PHE A 1 85 ? 26.352 6.472 -6.559 1.00 63.31 85 PHE A N 1
ATOM 694 C CA . PHE A 1 85 ? 25.297 5.884 -7.390 1.00 63.31 85 PHE A CA 1
ATOM 695 C C . PHE A 1 85 ? 25.624 5.915 -8.887 1.00 63.31 85 PHE A C 1
ATOM 697 O O . PHE A 1 85 ? 25.203 5.015 -9.614 1.00 63.31 85 PHE A O 1
ATOM 704 N N . PHE A 1 86 ? 26.424 6.874 -9.366 1.00 67.31 86 PHE A N 1
ATOM 705 C CA . PHE A 1 86 ? 26.883 6.891 -10.757 1.00 67.31 86 PHE A CA 1
ATOM 706 C C . PHE A 1 86 ? 28.054 5.914 -10.957 1.00 67.31 86 PHE A C 1
ATOM 708 O O . PHE A 1 86 ? 29.227 6.280 -10.940 1.00 67.31 86 PHE A O 1
ATOM 715 N N . ARG A 1 87 ? 27.717 4.630 -11.137 1.00 68.31 87 ARG A N 1
ATOM 716 C CA . ARG A 1 87 ? 28.654 3.538 -11.455 1.00 68.31 87 ARG A CA 1
ATOM 717 C C . ARG A 1 87 ? 28.382 2.974 -12.856 1.00 68.31 87 ARG A C 1
ATOM 719 O O . ARG A 1 87 ? 27.865 1.861 -12.972 1.00 68.31 87 ARG A O 1
ATOM 726 N N . PRO A 1 88 ? 28.742 3.705 -13.928 1.00 67.19 88 PRO A N 1
ATOM 727 C CA . PRO A 1 88 ? 28.443 3.296 -15.304 1.00 67.19 88 PRO A CA 1
ATOM 728 C C . PRO A 1 88 ? 29.120 1.976 -15.714 1.00 67.19 88 PRO A C 1
ATOM 730 O O . PRO A 1 88 ? 28.658 1.320 -16.638 1.00 67.19 88 PRO A O 1
ATOM 733 N N . GLY A 1 89 ? 30.184 1.559 -15.015 1.00 70.25 89 GLY A N 1
ATOM 734 C CA . GLY A 1 89 ? 30.834 0.258 -15.222 1.00 70.25 89 GLY A CA 1
ATOM 735 C C . GLY A 1 89 ? 30.158 -0.927 -14.517 1.00 70.25 89 GLY A C 1
ATOM 736 O O . GLY A 1 89 ? 30.575 -2.060 -14.721 1.00 70.25 89 GLY A O 1
ATOM 737 N N . THR A 1 90 ? 29.152 -0.691 -13.668 1.00 76.12 90 THR A N 1
ATOM 738 C CA . THR A 1 90 ? 28.441 -1.743 -12.911 1.00 7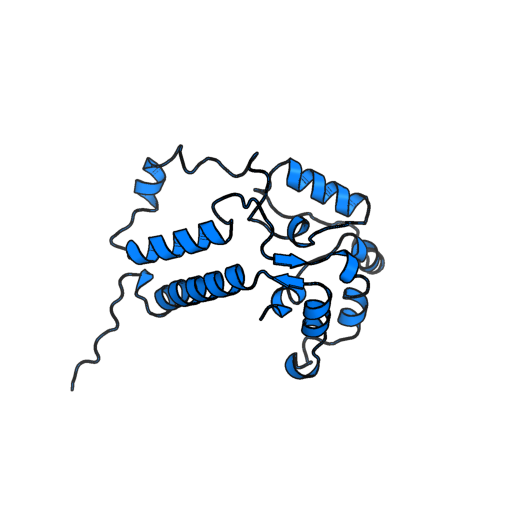6.12 90 THR A CA 1
ATOM 739 C C . THR A 1 90 ? 26.968 -1.842 -13.301 1.00 76.12 90 THR A C 1
ATOM 741 O O . THR A 1 90 ? 26.368 -2.905 -13.172 1.00 76.12 90 THR A O 1
ATOM 744 N N . VAL A 1 91 ? 26.374 -0.735 -13.752 1.00 81.19 91 VAL A N 1
ATOM 745 C CA . VAL A 1 91 ? 24.947 -0.651 -14.070 1.00 81.19 91 VAL A CA 1
ATOM 746 C C . VAL A 1 91 ? 24.756 0.080 -15.391 1.00 81.19 91 VAL A C 1
ATOM 748 O O . VAL A 1 91 ? 25.341 1.139 -15.623 1.00 81.19 91 VAL A O 1
ATOM 751 N N . ASN A 1 92 ? 23.892 -0.464 -16.244 1.00 84.75 92 ASN A N 1
ATOM 752 C CA . ASN A 1 92 ? 23.489 0.173 -17.486 1.00 84.75 92 ASN A CA 1
ATOM 753 C C . ASN A 1 92 ? 22.655 1.433 -17.188 1.00 84.75 92 ASN A C 1
ATOM 755 O O . ASN A 1 92 ? 21.583 1.363 -16.588 1.00 84.75 92 ASN A O 1
ATOM 759 N N . THR A 1 93 ? 23.134 2.595 -17.633 1.00 83.69 93 THR A N 1
ATOM 760 C CA . THR A 1 93 ? 22.526 3.906 -17.345 1.00 83.69 93 THR A CA 1
ATOM 761 C C . THR A 1 93 ? 21.131 4.076 -17.942 1.00 83.69 93 THR A C 1
ATOM 763 O O . THR A 1 93 ? 20.267 4.684 -17.311 1.00 83.69 93 THR A O 1
ATOM 766 N N . SER A 1 94 ? 20.877 3.517 -19.128 1.00 86.19 94 SER A N 1
ATOM 767 C CA . SER A 1 94 ? 19.548 3.556 -19.752 1.00 86.19 94 SER A CA 1
ATOM 768 C C . SER A 1 94 ? 18.533 2.715 -18.971 1.00 86.19 94 SER A C 1
ATOM 770 O O . SER A 1 94 ? 17.390 3.129 -18.774 1.00 86.19 94 SER A O 1
ATOM 772 N N . GLU A 1 95 ? 18.977 1.577 -18.438 1.00 87.06 95 GLU A N 1
ATOM 773 C CA . GLU A 1 95 ? 18.162 0.692 -17.608 1.00 87.06 95 GLU A CA 1
ATOM 774 C C . GLU A 1 95 ? 17.919 1.287 -16.214 1.00 87.06 95 GLU A C 1
ATOM 776 O O . GLU A 1 95 ? 16.809 1.216 -15.682 1.00 87.06 95 GLU A O 1
ATOM 781 N N . LEU A 1 96 ? 18.910 1.990 -15.661 1.00 85.44 96 LEU A N 1
ATOM 782 C CA . LEU A 1 96 ? 18.750 2.779 -14.442 1.00 85.44 96 LEU A CA 1
ATOM 783 C C . LEU A 1 96 ? 17.708 3.896 -14.611 1.00 85.44 96 LEU A C 1
ATOM 785 O O . LEU A 1 96 ? 16.915 4.135 -13.701 1.00 85.44 96 LEU A O 1
ATOM 789 N N . LEU A 1 97 ? 17.662 4.556 -15.773 1.00 86.50 97 LEU A N 1
ATOM 790 C CA . LEU A 1 97 ? 16.672 5.599 -16.052 1.00 86.50 97 LEU A CA 1
ATOM 791 C C . LEU A 1 97 ? 15.240 5.040 -16.098 1.00 86.50 97 LEU A C 1
ATOM 793 O O . LEU A 1 97 ? 14.314 5.685 -15.604 1.00 86.50 97 LEU A O 1
ATOM 797 N N . LYS A 1 98 ? 15.050 3.826 -16.629 1.00 87.00 98 LYS A N 1
ATOM 798 C CA . LYS A 1 98 ? 13.753 3.125 -16.594 1.00 87.00 98 LYS A CA 1
ATOM 799 C C . LYS A 1 98 ? 13.322 2.809 -15.164 1.00 87.00 98 LYS A C 1
ATOM 801 O O . LYS A 1 98 ? 12.175 3.071 -14.802 1.00 87.00 98 LYS A O 1
ATOM 806 N N . LEU A 1 99 ? 14.245 2.316 -14.335 1.00 86.81 99 LEU A N 1
ATOM 807 C CA . LEU A 1 99 ? 13.982 2.054 -12.919 1.00 86.81 99 LEU A CA 1
ATOM 808 C C . LEU A 1 99 ? 13.643 3.345 -12.160 1.00 86.81 99 LEU A C 1
ATOM 810 O O . LEU A 1 99 ? 12.700 3.361 -11.371 1.00 86.81 99 LEU A O 1
ATOM 814 N N . LYS A 1 100 ? 14.348 4.446 -12.448 1.00 86.19 100 LYS A N 1
ATOM 815 C CA . LYS A 1 100 ? 14.025 5.776 -11.913 1.00 86.19 100 LYS A CA 1
ATOM 816 C C . LYS A 1 100 ? 12.611 6.204 -12.310 1.00 86.19 100 LYS A C 1
ATOM 818 O O . LYS A 1 100 ? 11.838 6.584 -11.438 1.00 86.19 100 LYS A O 1
ATOM 823 N N . LYS A 1 101 ? 12.247 6.081 -13.591 1.00 87.69 101 LYS A N 1
ATOM 824 C CA . LYS A 1 101 ? 10.901 6.413 -14.089 1.00 87.69 101 LYS A CA 1
ATOM 825 C C . LYS A 1 101 ? 9.812 5.601 -13.382 1.00 87.69 101 LYS A C 1
ATOM 827 O O . LYS A 1 101 ? 8.774 6.156 -13.026 1.00 87.69 101 LYS A O 1
ATOM 832 N N . LEU A 1 102 ? 10.044 4.304 -13.170 1.00 90.56 102 LEU A N 1
ATOM 833 C CA . LEU A 1 102 ? 9.154 3.437 -12.394 1.00 90.56 102 LEU A CA 1
ATOM 834 C C . LEU A 1 102 ? 9.021 3.934 -10.946 1.00 90.56 102 LEU A C 1
ATOM 836 O O . LEU A 1 102 ? 7.909 4.036 -10.433 1.00 90.56 102 LEU A O 1
ATOM 840 N N . ALA A 1 103 ? 10.141 4.267 -10.301 1.00 87.56 103 ALA A N 1
ATOM 841 C CA . ALA A 1 103 ? 10.159 4.733 -8.920 1.00 87.56 103 ALA A CA 1
ATOM 842 C C . ALA A 1 103 ? 9.436 6.080 -8.738 1.00 87.56 103 ALA A C 1
ATOM 844 O O . ALA A 1 103 ? 8.666 6.234 -7.793 1.00 87.56 103 ALA A O 1
ATOM 845 N N . GLU A 1 104 ? 9.613 7.021 -9.666 1.00 85.50 104 GLU A N 1
ATOM 846 C CA . GLU A 1 104 ? 8.887 8.299 -9.688 1.00 85.50 104 GLU A CA 1
ATOM 847 C C . GLU A 1 104 ? 7.384 8.082 -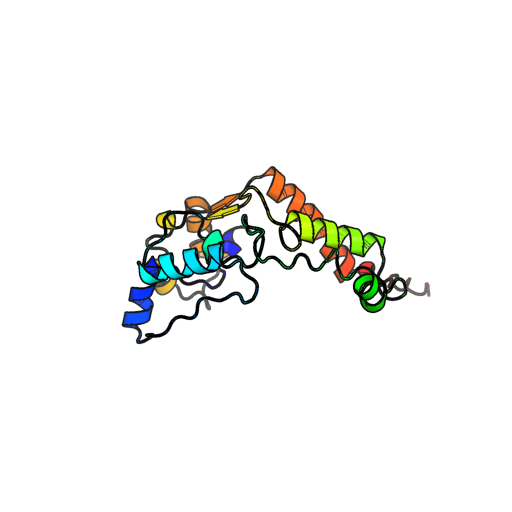9.876 1.00 85.50 104 GLU A C 1
ATOM 849 O O . GLU A 1 104 ? 6.591 8.538 -9.056 1.00 85.50 104 GLU A O 1
ATOM 854 N N . LYS A 1 105 ? 6.973 7.301 -10.885 1.00 87.69 105 LYS A N 1
ATOM 855 C CA . LYS A 1 105 ? 5.546 7.016 -11.127 1.00 87.69 105 LYS A CA 1
ATOM 856 C C . LYS A 1 105 ? 4.869 6.259 -9.989 1.00 87.69 105 LYS A C 1
ATOM 858 O O . LYS A 1 105 ? 3.660 6.375 -9.826 1.00 87.69 105 LYS A O 1
ATOM 863 N N . ARG A 1 106 ? 5.620 5.481 -9.208 1.00 87.00 106 ARG A N 1
ATOM 864 C CA . ARG A 1 106 ? 5.090 4.784 -8.031 1.00 87.00 106 ARG A CA 1
ATOM 865 C C . ARG A 1 106 ? 5.014 5.684 -6.790 1.00 87.00 106 ARG A C 1
ATOM 867 O O . ARG A 1 106 ? 4.456 5.251 -5.787 1.00 87.00 106 ARG A O 1
ATOM 874 N N . GLY A 1 107 ? 5.566 6.897 -6.844 1.00 86.19 107 GLY A N 1
ATOM 875 C CA . GLY A 1 107 ? 5.657 7.802 -5.700 1.00 86.19 107 GLY A CA 1
ATOM 876 C C . GLY A 1 107 ? 6.756 7.423 -4.700 1.00 86.19 107 GLY A C 1
ATOM 877 O O . GLY A 1 107 ? 6.709 7.841 -3.548 1.00 86.19 107 GLY A O 1
ATOM 878 N N . LEU A 1 108 ? 7.739 6.606 -5.104 1.00 84.19 108 LEU A N 1
ATOM 879 C CA . LEU A 1 108 ? 8.880 6.231 -4.251 1.00 84.19 108 LEU A CA 1
ATOM 880 C C . LEU A 1 108 ? 9.891 7.373 -4.101 1.00 84.19 108 LEU A C 1
ATOM 882 O O . LEU A 1 108 ? 10.617 7.423 -3.113 1.00 84.19 108 LEU A O 1
ATOM 886 N N . LEU A 1 109 ? 9.964 8.257 -5.099 1.00 74.94 109 LEU A N 1
ATOM 887 C CA . LEU A 1 109 ? 10.916 9.374 -5.155 1.00 74.94 109 LEU A CA 1
ATOM 888 C C . LEU A 1 109 ? 10.241 10.750 -5.145 1.00 74.94 109 LEU A C 1
ATOM 890 O O . LEU A 1 109 ? 10.927 11.764 -5.049 1.00 74.94 109 LEU A O 1
ATOM 894 N N . SER A 1 110 ? 8.917 10.796 -5.258 1.00 69.25 110 SER A N 1
ATOM 895 C CA . SER A 1 110 ? 8.137 12.027 -5.345 1.00 69.25 110 SER A CA 1
ATOM 896 C C . SER A 1 110 ? 6.797 11.852 -4.646 1.00 69.25 110 SER A C 1
ATOM 898 O O . SER A 1 110 ? 6.255 10.747 -4.599 1.00 69.25 110 SER A O 1
ATOM 900 N N . ALA A 1 111 ? 6.248 12.954 -4.140 1.00 76.56 111 ALA A N 1
ATOM 901 C CA . ALA A 1 111 ? 4.850 12.976 -3.740 1.00 76.56 111 ALA A CA 1
ATOM 902 C C . ALA A 1 111 ? 3.943 12.669 -4.937 1.00 76.56 111 ALA A C 1
ATOM 904 O O . ALA A 1 111 ? 4.298 12.953 -6.086 1.00 76.56 111 ALA A O 1
ATOM 905 N N . MET A 1 112 ? 2.785 12.082 -4.650 1.00 78.19 112 MET A N 1
ATOM 906 C CA . MET A 1 112 ? 1.704 11.940 -5.619 1.00 78.19 112 MET A CA 1
ATOM 907 C C . MET A 1 112 ? 0.550 12.835 -5.184 1.00 78.19 112 MET A C 1
ATOM 909 O O . 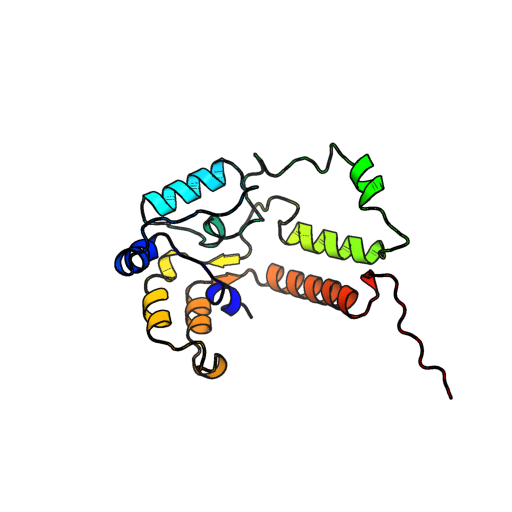MET A 1 112 ? 0.181 12.876 -4.014 1.00 78.19 112 MET A O 1
ATOM 913 N N . ASP A 1 113 ? 0.007 13.571 -6.139 1.00 78.06 113 ASP A N 1
ATOM 914 C CA . ASP A 1 113 ? -1.098 14.514 -5.980 1.00 78.06 113 ASP A CA 1
ATOM 915 C C . ASP A 1 113 ? -2.478 13.840 -6.043 1.00 78.06 113 ASP A C 1
ATOM 917 O O . ASP A 1 113 ? -3.489 14.461 -5.723 1.00 78.06 113 ASP A O 1
ATOM 921 N N . TRP A 1 114 ? -2.531 12.559 -6.411 1.00 87.50 114 TRP A N 1
ATOM 922 C CA . TRP A 1 114 ? -3.760 11.777 -6.497 1.00 87.50 114 TRP A CA 1
ATOM 923 C C . TRP A 1 114 ? -3.526 10.304 -6.140 1.00 87.50 114 TRP A C 1
ATOM 925 O O . TRP A 1 114 ? -2.389 9.826 -6.126 1.00 87.50 114 TRP A O 1
ATOM 935 N N . ASP A 1 115 ? -4.618 9.580 -5.879 1.00 89.31 115 ASP A N 1
ATOM 936 C CA . ASP A 1 115 ? -4.602 8.175 -5.464 1.00 89.31 115 ASP A CA 1
ATOM 937 C C . ASP A 1 115 ? -4.975 7.249 -6.639 1.00 89.31 115 ASP A C 1
ATOM 939 O O . ASP A 1 115 ? -6.156 6.961 -6.844 1.00 89.31 115 ASP A O 1
ATOM 943 N N . PRO A 1 116 ? -4.004 6.735 -7.419 1.00 93.12 116 PRO A N 1
ATOM 944 C CA . PRO A 1 116 ? -4.291 5.821 -8.529 1.00 93.12 116 PRO A CA 1
ATOM 945 C C . PRO A 1 116 ? -4.822 4.456 -8.087 1.00 93.12 116 PRO A C 1
ATOM 947 O O . PRO A 1 116 ? -5.377 3.705 -8.891 1.00 93.12 116 PRO A O 1
ATOM 950 N N . VAL A 1 117 ? -4.604 4.115 -6.819 1.00 95.25 117 VAL A N 1
ATOM 951 C CA . VAL A 1 117 ? -5.129 2.920 -6.172 1.00 95.25 117 VAL A CA 1
ATOM 952 C C . VAL A 1 117 ? -5.840 3.374 -4.913 1.00 95.25 117 VAL A C 1
ATOM 954 O O . VAL A 1 117 ? -5.251 4.049 -4.069 1.00 95.25 117 VAL A O 1
ATOM 957 N N . HIS A 1 118 ? -7.094 2.973 -4.789 1.00 96.69 118 HIS A N 1
ATOM 958 C CA . HIS A 1 118 ? -7.929 3.294 -3.651 1.00 96.69 118 HIS A CA 1
ATOM 959 C C . HIS A 1 118 ? -8.485 2.009 -3.051 1.00 96.69 118 HIS A C 1
ATOM 961 O O . HIS A 1 118 ? -9.144 1.233 -3.741 1.00 96.69 118 HIS A O 1
ATOM 967 N N . ILE A 1 119 ? -8.216 1.788 -1.768 1.00 97.94 119 ILE A N 1
ATOM 968 C CA . ILE A 1 119 ? -8.800 0.703 -0.986 1.00 97.94 119 ILE A CA 1
ATOM 969 C C . ILE A 1 119 ? -9.745 1.347 0.020 1.00 97.94 119 ILE A C 1
ATOM 971 O O . ILE A 1 119 ? -9.298 1.947 0.993 1.00 97.94 119 ILE A O 1
ATOM 975 N N . ASP A 1 120 ? -11.044 1.236 -0.222 1.00 98.25 120 ASP A N 1
ATOM 976 C CA . ASP A 1 120 ? -12.066 1.792 0.660 1.00 98.25 120 ASP A CA 1
ATOM 977 C C . ASP A 1 120 ? -12.042 1.051 2.005 1.00 98.25 120 ASP A C 1
ATOM 979 O O . ASP A 1 120 ? -12.437 -0.118 2.094 1.00 98.25 120 ASP A O 1
ATOM 983 N N . ASN A 1 121 ? -11.547 1.728 3.048 1.00 98.19 121 ASN A N 1
ATOM 984 C CA . ASN A 1 121 ? -11.315 1.109 4.351 1.00 98.19 121 ASN A CA 1
ATOM 985 C C . ASN A 1 121 ? -12.607 0.558 4.964 1.00 98.19 121 ASN A C 1
ATOM 987 O O . ASN A 1 121 ? -12.601 -0.512 5.570 1.00 98.19 121 ASN A O 1
ATOM 991 N N . ARG A 1 122 ? -13.730 1.255 4.768 1.00 97.62 122 ARG A N 1
ATOM 992 C CA . ARG A 1 122 ? -15.023 0.897 5.365 1.00 97.62 122 ARG A CA 1
ATOM 993 C C . ARG A 1 122 ? -15.687 -0.262 4.644 1.00 97.62 122 ARG A C 1
ATOM 995 O O . ARG A 1 122 ? -16.348 -1.086 5.271 1.00 97.62 122 ARG A O 1
ATOM 1002 N N . LYS A 1 123 ? -15.445 -0.422 3.343 1.00 98.38 123 LYS A N 1
ATOM 1003 C CA . LYS A 1 123 ? -15.897 -1.618 2.614 1.00 98.38 123 LYS A CA 1
ATOM 1004 C C . LYS A 1 123 ? -15.212 -2.907 3.066 1.00 98.38 123 LYS A C 1
ATOM 1006 O O . LYS A 1 123 ? -15.724 -3.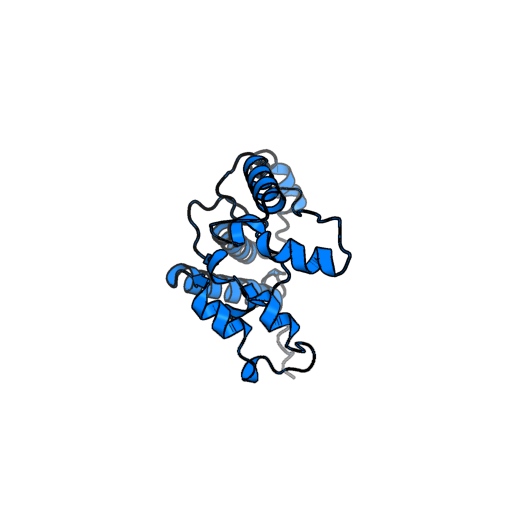977 2.727 1.00 98.38 123 LYS A O 1
ATOM 1011 N N . LEU A 1 124 ? -14.119 -2.824 3.827 1.00 98.06 124 LEU A N 1
ATOM 1012 C CA . LEU A 1 124 ? -13.432 -3.970 4.428 1.00 98.06 124 LEU A CA 1
ATOM 1013 C C . LEU A 1 124 ? -14.008 -4.398 5.789 1.00 98.06 124 LEU A C 1
ATOM 1015 O O . LEU A 1 124 ? -13.515 -5.360 6.369 1.00 98.06 124 LEU A O 1
ATOM 1019 N N . ASP A 1 125 ? -15.062 -3.757 6.298 1.00 96.94 125 ASP A N 1
ATOM 1020 C CA . ASP A 1 125 ? -15.705 -4.193 7.543 1.00 96.94 125 ASP A CA 1
ATOM 1021 C C . ASP A 1 125 ? -16.207 -5.640 7.429 1.00 96.94 125 ASP A C 1
ATOM 1023 O O . ASP A 1 125 ? -16.987 -5.971 6.532 1.00 96.94 125 ASP A O 1
ATOM 1027 N N . GLY A 1 126 ? -15.719 -6.504 8.326 1.00 95.69 126 GLY A N 1
ATOM 1028 C CA . GLY A 1 126 ? -15.957 -7.952 8.312 1.00 95.69 126 GLY A CA 1
ATOM 1029 C C . GLY A 1 126 ? -14.921 -8.776 7.535 1.00 95.69 126 GLY A C 1
ATOM 1030 O O . GLY A 1 126 ? -14.993 -10.003 7.566 1.00 95.69 126 GLY A O 1
ATOM 1031 N N . PHE A 1 127 ? -13.939 -8.146 6.878 1.00 97.19 127 PHE A N 1
ATOM 1032 C CA . PHE A 1 127 ? -12.906 -8.849 6.110 1.00 97.19 127 PHE A CA 1
ATOM 1033 C C . PHE A 1 127 ? -12.097 -9.818 6.982 1.00 97.19 127 PHE A C 1
ATOM 1035 O O . PHE A 1 127 ? -11.939 -10.981 6.605 1.00 97.19 127 PHE A O 1
ATOM 1042 N N . LEU A 1 128 ? -11.632 -9.365 8.154 1.00 96.62 128 LEU A N 1
ATOM 1043 C CA . LEU A 1 128 ? -10.810 -10.171 9.061 1.00 96.62 128 LEU A CA 1
ATOM 1044 C C . LEU A 1 128 ? -11.552 -11.417 9.565 1.00 96.62 128 LEU A C 1
ATOM 1046 O O . LEU A 1 128 ? -10.983 -12.505 9.551 1.00 96.62 128 LEU A O 1
ATOM 1050 N N . ALA A 1 129 ? -12.831 -11.281 9.927 1.00 95.00 129 ALA A N 1
ATOM 1051 C CA . ALA A 1 129 ? -13.635 -12.388 10.445 1.00 95.00 129 ALA A CA 1
ATOM 1052 C C . ALA A 1 129 ? -13.722 -13.563 9.455 1.00 95.00 129 ALA A C 1
ATOM 1054 O O . ALA A 1 129 ? -13.608 -14.722 9.849 1.00 95.00 129 ALA A O 1
ATOM 1055 N N . GLY A 1 130 ? -13.876 -13.284 8.156 1.00 93.88 130 GLY A N 1
ATOM 1056 C CA . GLY A 1 130 ? -13.876 -14.348 7.152 1.00 93.88 130 GLY A CA 1
ATOM 1057 C C . GLY A 1 130 ? -12.488 -14.938 6.893 1.00 93.88 130 GLY A C 1
ATOM 1058 O O . GLY A 1 130 ? -12.395 -16.143 6.685 1.00 93.88 130 GLY A O 1
ATOM 1059 N N . ILE A 1 131 ? -11.406 -14.150 6.982 1.00 93.62 131 ILE A N 1
ATOM 1060 C CA . ILE A 1 131 ? -10.034 -14.692 6.902 1.00 93.62 131 ILE A CA 1
ATOM 1061 C C . ILE A 1 131 ? -9.760 -15.664 8.051 1.00 93.62 131 ILE A C 1
ATOM 1063 O O . ILE A 1 131 ? -9.190 -16.723 7.817 1.00 93.62 131 ILE A O 1
ATOM 1067 N N . GLN A 1 132 ? -10.191 -15.347 9.273 1.00 93.38 132 GLN A N 1
ATOM 1068 C CA . GLN A 1 132 ? -10.002 -16.220 10.438 1.00 93.38 132 GLN A CA 1
ATOM 1069 C C . GLN A 1 132 ? -10.675 -17.590 10.282 1.00 93.38 132 GLN A C 1
ATOM 1071 O O . GLN A 1 132 ? -10.211 -18.571 10.859 1.00 93.38 132 GLN A O 1
ATOM 1076 N N . ALA A 1 133 ? -11.752 -17.666 9.498 1.00 94.19 133 ALA A N 1
ATOM 1077 C CA . ALA A 1 133 ? -12.461 -18.911 9.220 1.00 94.19 133 ALA A CA 1
ATOM 1078 C C . ALA A 1 133 ? -11.800 -19.766 8.119 1.00 94.19 133 ALA A C 1
ATOM 1080 O O . ALA A 1 133 ? -12.237 -20.892 7.884 1.00 94.19 133 ALA A O 1
ATOM 1081 N N . ILE A 1 134 ? -10.774 -19.251 7.431 1.00 95.12 134 ILE A N 1
ATOM 1082 C CA . ILE A 1 134 ? -10.117 -19.908 6.297 1.00 95.12 134 ILE A CA 1
ATOM 1083 C C . ILE A 1 134 ? -8.697 -20.318 6.696 1.00 95.12 134 ILE A C 1
ATOM 1085 O O . ILE A 1 134 ? -7.872 -19.484 7.067 1.00 95.12 134 ILE A O 1
ATOM 1089 N N . ASP A 1 135 ? -8.355 -21.597 6.524 1.00 95.00 135 ASP A N 1
ATOM 1090 C CA . ASP A 1 135 ? -6.955 -22.023 6.585 1.00 95.00 135 ASP A CA 1
ATOM 1091 C C . ASP A 1 135 ? -6.240 -21.681 5.270 1.00 95.00 135 ASP A C 1
ATOM 1093 O O . ASP A 1 135 ? -6.147 -22.484 4.335 1.00 95.00 135 ASP A O 1
ATOM 1097 N N . CYS A 1 136 ? -5.721 -20.457 5.193 1.00 93.12 136 CYS A N 1
ATOM 1098 C CA . CYS A 1 136 ? -4.985 -19.961 4.031 1.00 93.12 136 CYS A CA 1
ATOM 1099 C C . CYS A 1 136 ? -3.703 -20.757 3.722 1.00 93.12 136 CYS A C 1
ATOM 1101 O O . CYS A 1 136 ? -3.160 -20.603 2.631 1.00 93.12 136 CYS A O 1
ATOM 1103 N N . ARG A 1 137 ? -3.191 -21.587 4.646 1.00 91.56 137 ARG A N 1
ATOM 1104 C CA . ARG A 1 137 ? -1.971 -22.384 4.413 1.00 91.56 137 ARG A CA 1
ATOM 1105 C C . ARG A 1 137 ? -2.243 -23.625 3.570 1.00 91.56 137 ARG A C 1
ATOM 1107 O O . ARG A 1 137 ? -1.332 -24.105 2.901 1.00 91.56 137 ARG A O 1
ATOM 1114 N N . THR A 1 138 ? -3.462 -24.149 3.635 1.00 94.56 138 THR A N 1
ATOM 1115 C CA . THR A 1 138 ? -3.869 -25.383 2.948 1.00 94.56 138 THR A CA 1
ATOM 1116 C C . THR A 1 138 ? -4.886 -25.133 1.836 1.00 94.56 138 THR A C 1
ATOM 1118 O O . THR A 1 138 ? -5.084 -25.993 0.981 1.00 94.56 138 THR A O 1
ATOM 1121 N N . SER A 1 139 ? -5.495 -23.946 1.803 1.00 93.31 139 SER A N 1
ATOM 1122 C CA . SER A 1 139 ? -6.487 -23.568 0.797 1.00 93.31 139 SER A CA 1
ATOM 1123 C C . SER A 1 139 ? -5.851 -23.086 -0.508 1.00 93.31 139 SER A C 1
ATOM 1125 O O . SER A 1 139 ? -4.987 -22.209 -0.511 1.00 93.31 139 SER A O 1
ATOM 1127 N N . ASP A 1 140 ? -6.357 -23.572 -1.643 1.00 94.50 140 ASP A N 1
ATOM 1128 C CA . ASP A 1 140 ? -6.035 -22.997 -2.950 1.00 94.50 140 ASP A CA 1
ATOM 1129 C C . ASP A 1 140 ? -6.806 -21.683 -3.161 1.00 94.50 140 ASP A C 1
ATOM 1131 O O . ASP A 1 140 ? -8.039 -21.656 -3.211 1.00 94.50 140 ASP A O 1
ATOM 1135 N N . CYS A 1 141 ? -6.071 -20.582 -3.333 1.00 93.56 141 CYS A N 1
ATOM 1136 C CA . CYS A 1 141 ? -6.631 -19.260 -3.612 1.00 93.56 141 CYS A CA 1
ATOM 1137 C C . CYS A 1 141 ? -7.489 -19.215 -4.885 1.00 93.56 141 CYS A C 1
ATOM 1139 O O . CYS A 1 141 ? -8.404 -18.393 -4.949 1.00 93.56 141 CYS A O 1
ATOM 1141 N N . SER A 1 142 ? -7.201 -20.061 -5.881 1.00 92.50 142 SER A N 1
ATOM 1142 C CA . SER A 1 142 ? -7.969 -20.130 -7.129 1.00 92.50 142 SER A CA 1
ATOM 1143 C C . SER A 1 142 ? -9.386 -20.675 -6.911 1.00 92.50 142 SER A C 1
ATOM 1145 O O . SER A 1 142 ? -10.315 -20.260 -7.599 1.00 92.50 142 SER A O 1
ATOM 1147 N N . THR A 1 143 ? -9.550 -21.542 -5.906 1.00 95.38 143 THR A N 1
ATOM 1148 C CA . THR A 1 143 ? -10.834 -22.146 -5.524 1.00 95.38 143 THR A CA 1
ATOM 1149 C C . THR A 1 143 ? -11.529 -21.343 -4.422 1.00 95.38 143 THR A C 1
ATOM 1151 O O . THR A 1 143 ? -12.740 -21.163 -4.461 1.00 95.38 143 THR A O 1
ATOM 1154 N N . CYS A 1 144 ? -10.771 -20.830 -3.447 1.00 95.94 144 CYS A N 1
ATOM 1155 C CA . CYS A 1 144 ? -11.304 -20.081 -2.306 1.00 95.94 144 CYS A CA 1
ATOM 1156 C C . CYS A 1 144 ? -11.900 -18.721 -2.708 1.00 95.94 144 CYS A C 1
ATOM 1158 O O . CYS A 1 144 ? -12.984 -18.365 -2.257 1.00 95.94 144 CYS A O 1
ATOM 1160 N N . GLY A 1 145 ? -11.197 -17.933 -3.529 1.00 96.25 145 GLY A N 1
ATOM 1161 C CA . GLY A 1 145 ? -11.707 -16.662 -4.066 1.00 96.25 145 GLY A CA 1
ATOM 1162 C C . GLY A 1 145 ? -11.878 -15.500 -3.071 1.00 96.25 145 GLY A C 1
ATOM 1163 O O . GLY A 1 145 ? -11.956 -14.356 -3.515 1.00 96.25 145 GLY A O 1
ATOM 1164 N N . TYR A 1 146 ? -11.836 -15.729 -1.751 1.00 97.31 146 TYR A N 1
ATOM 1165 C CA . TYR A 1 146 ? -12.186 -14.729 -0.729 1.00 97.31 146 TYR A CA 1
ATOM 1166 C C . TYR A 1 146 ? -11.498 -13.365 -0.926 1.00 97.31 146 TYR A C 1
ATOM 1168 O O . TYR A 1 146 ? -12.165 -12.354 -1.138 1.00 97.31 146 TYR A O 1
ATOM 1176 N N . CYS A 1 147 ? -10.160 -13.306 -0.949 1.00 97.00 147 CYS A N 1
ATOM 1177 C CA . CYS A 1 147 ? -9.447 -12.036 -1.150 1.00 97.00 147 CYS A CA 1
ATOM 1178 C C . CYS A 1 147 ? -9.791 -11.364 -2.490 1.00 97.00 147 CYS A C 1
ATOM 1180 O O . CYS A 1 147 ? -9.829 -10.136 -2.559 1.00 97.00 147 CYS A O 1
ATOM 1182 N N . ALA A 1 148 ? -10.037 -12.140 -3.550 1.00 97.50 148 ALA A N 1
ATOM 1183 C CA . ALA A 1 148 ? -10.397 -11.598 -4.858 1.00 97.50 148 ALA A CA 1
ATOM 1184 C C . ALA A 1 148 ? -11.794 -10.959 -4.830 1.00 97.50 148 ALA A C 1
ATOM 1186 O O . ALA A 1 148 ? -12.000 -9.910 -5.440 1.00 97.50 148 ALA A O 1
ATOM 1187 N N . ASP A 1 149 ? -12.739 -11.551 -4.104 1.00 98.00 149 ASP A N 1
ATOM 1188 C CA . ASP A 1 149 ? -14.106 -11.042 -3.958 1.00 98.00 149 ASP A CA 1
ATOM 1189 C C . ASP A 1 149 ? -14.120 -9.722 -3.186 1.00 98.00 149 ASP A C 1
ATOM 1191 O O . ASP A 1 149 ? -14.686 -8.727 -3.646 1.00 98.00 149 ASP A O 1
ATOM 1195 N N . TRP A 1 150 ? -13.396 -9.667 -2.067 1.00 98.25 150 TRP A N 1
ATOM 1196 C CA . TRP A 1 150 ? -13.224 -8.433 -1.299 1.00 98.25 150 TRP A CA 1
ATOM 1197 C C . TRP A 1 150 ? -12.449 -7.368 -2.065 1.00 98.25 150 TRP A C 1
ATOM 1199 O O . TRP A 1 150 ? -12.746 -6.181 -1.944 1.00 98.25 150 TRP A O 1
ATOM 1209 N N . THR A 1 151 ? -11.508 -7.777 -2.915 1.00 98.19 151 THR A 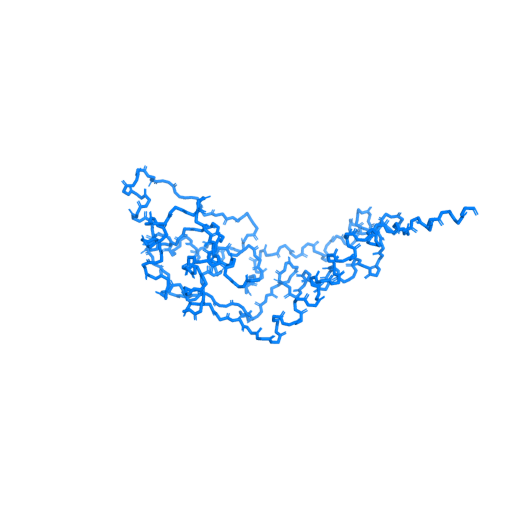N 1
ATOM 1210 C CA . THR A 1 151 ? -10.798 -6.846 -3.794 1.00 98.19 151 THR A CA 1
ATOM 1211 C C . THR A 1 151 ? -11.758 -6.211 -4.791 1.00 98.19 151 THR A C 1
ATOM 1213 O O . THR A 1 151 ? -11.761 -4.993 -4.923 1.00 98.19 151 THR A O 1
ATOM 1216 N N . ARG A 1 152 ? -12.643 -6.992 -5.429 1.00 98.12 152 ARG A N 1
ATOM 1217 C CA . ARG A 1 152 ? -13.683 -6.443 -6.323 1.00 98.12 152 ARG A CA 1
ATOM 1218 C C . ARG A 1 152 ? -14.654 -5.511 -5.595 1.00 98.12 152 ARG A C 1
ATOM 1220 O O . ARG A 1 152 ? -15.158 -4.572 -6.200 1.00 98.12 152 ARG A O 1
ATOM 1227 N N . LYS A 1 153 ? -14.904 -5.756 -4.307 1.00 98.19 153 LYS A N 1
ATOM 1228 C CA . LYS A 1 153 ? -15.769 -4.923 -3.460 1.00 98.19 153 LYS A CA 1
ATOM 1229 C C . LYS A 1 153 ? -15.116 -3.591 -3.075 1.00 98.19 153 LYS A C 1
ATOM 1231 O O . LYS A 1 153 ? -15.772 -2.553 -3.144 1.00 98.19 153 LYS A O 1
ATOM 1236 N N . ALA A 1 154 ? -13.867 -3.621 -2.612 1.00 98.19 154 ALA A N 1
ATOM 1237 C CA . ALA A 1 154 ? -13.252 -2.508 -1.883 1.00 98.19 154 ALA A CA 1
ATOM 1238 C C . ALA A 1 154 ? -12.124 -1.792 -2.639 1.00 98.19 154 ALA A C 1
ATOM 1240 O O . ALA A 1 154 ? -11.780 -0.670 -2.273 1.00 98.19 154 ALA A O 1
ATOM 1241 N N . VAL A 1 155 ? -11.545 -2.403 -3.676 1.00 98.06 155 VAL A N 1
ATOM 1242 C CA . VAL A 1 155 ? -10.353 -1.877 -4.354 1.00 98.06 155 VAL A CA 1
ATOM 1243 C C . VAL A 1 155 ? -10.719 -1.301 -5.717 1.00 98.06 155 VAL A C 1
ATOM 1245 O O . VAL A 1 155 ? -11.273 -1.983 -6.575 1.00 98.06 155 VAL A O 1
ATOM 1248 N N . THR A 1 156 ? -10.353 -0.042 -5.932 1.00 97.94 156 THR A N 1
ATOM 1249 C CA . THR A 1 156 ? -10.441 0.648 -7.221 1.00 97.94 156 THR A CA 1
ATOM 1250 C C . THR A 1 156 ? -9.037 0.983 -7.703 1.00 97.94 156 THR A C 1
ATOM 1252 O O . THR A 1 156 ? -8.204 1.457 -6.932 1.00 97.94 156 THR A O 1
ATOM 1255 N N . ILE A 1 157 ? -8.762 0.720 -8.978 1.00 97.06 157 ILE A N 1
ATOM 1256 C CA . ILE A 1 157 ? -7.471 1.001 -9.608 1.00 97.06 157 ILE A CA 1
ATOM 1257 C C . ILE A 1 157 ? -7.742 1.739 -10.912 1.00 97.06 157 ILE A C 1
ATOM 1259 O O . ILE A 1 157 ? -8.544 1.273 -11.722 1.00 97.06 157 ILE A O 1
ATOM 1263 N N . ASP A 1 158 ? -7.055 2.856 -11.137 1.00 96.50 158 ASP A N 1
ATOM 1264 C CA . ASP A 1 158 ? -7.102 3.525 -12.432 1.00 96.50 158 ASP A CA 1
ATOM 1265 C C . ASP A 1 158 ? -6.481 2.635 -13.521 1.00 96.50 158 ASP A C 1
ATOM 1267 O O . ASP A 1 158 ? -5.324 2.214 -13.440 1.00 96.50 158 ASP A O 1
ATOM 1271 N N . SER A 1 159 ? -7.266 2.333 -14.554 1.00 95.88 159 SER A N 1
ATOM 1272 C CA . SER A 1 159 ? -6.890 1.374 -15.603 1.00 95.88 159 SER A CA 1
ATOM 1273 C C . SER A 1 159 ? -5.693 1.837 -16.438 1.00 95.88 159 SER A C 1
ATOM 1275 O O . SER A 1 159 ? -4.853 1.021 -16.843 1.00 95.88 159 SER A O 1
ATOM 1277 N N . LYS A 1 160 ? -5.576 3.151 -16.667 1.00 95.69 160 LYS A N 1
ATOM 1278 C CA . LYS A 1 160 ? -4.459 3.741 -17.405 1.00 95.69 160 LYS A CA 1
ATOM 1279 C C . LYS A 1 160 ? -3.179 3.633 -16.585 1.00 95.69 160 LYS A C 1
ATOM 1281 O O . LYS A 1 160 ? -2.187 3.096 -17.079 1.00 95.69 160 LYS A O 1
ATOM 1286 N N . PHE A 1 161 ? -3.221 4.058 -15.325 1.00 93.88 161 PHE A N 1
ATOM 1287 C CA . PHE A 1 161 ? -2.121 3.902 -14.382 1.00 93.88 161 PHE A CA 1
ATOM 1288 C C . PHE A 1 161 ? -1.698 2.438 -14.263 1.00 93.88 161 PHE A C 1
ATOM 1290 O O . PHE A 1 161 ? -0.512 2.134 -14.365 1.00 93.88 161 PHE A O 1
ATOM 1297 N N . GLN A 1 162 ? -2.653 1.516 -14.112 1.00 94.81 162 GLN A N 1
ATOM 1298 C CA . GLN A 1 162 ? -2.371 0.087 -14.017 1.00 94.81 162 GLN A CA 1
ATOM 1299 C C . GLN A 1 162 ? -1.606 -0.421 -15.241 1.00 94.81 162 GLN A C 1
ATOM 1301 O O . GLN A 1 162 ? -0.570 -1.067 -15.091 1.00 94.81 162 GLN A O 1
ATOM 1306 N N . SER A 1 163 ? -2.093 -0.110 -16.441 1.00 95.69 163 SER A N 1
ATOM 1307 C CA . SER A 1 163 ? -1.483 -0.559 -17.695 1.00 95.69 163 SER A CA 1
ATOM 1308 C C . SER A 1 163 ? -0.069 0.000 -17.868 1.00 95.69 163 SER A C 1
ATOM 1310 O O . SER A 1 163 ? 0.863 -0.742 -18.182 1.00 95.69 163 SER A O 1
ATOM 1312 N N . GLU A 1 164 ? 0.118 1.294 -17.592 1.00 94.44 164 GLU A N 1
ATOM 1313 C CA . GLU A 1 164 ? 1.432 1.942 -17.637 1.00 94.44 164 GLU A CA 1
ATOM 1314 C C . GLU A 1 164 ? 2.409 1.326 -16.626 1.00 94.44 164 GLU A C 1
ATOM 1316 O O . GLU A 1 164 ? 3.560 1.041 -16.962 1.00 94.44 164 GLU A O 1
ATOM 1321 N N . MET A 1 165 ? 1.957 1.091 -15.393 1.00 93.62 165 MET A N 1
ATOM 1322 C CA . MET A 1 165 ? 2.788 0.514 -14.340 1.00 93.62 165 MET A CA 1
ATOM 1323 C C . MET A 1 165 ? 3.175 -0.930 -14.640 1.00 93.62 165 MET A C 1
ATOM 1325 O O . MET A 1 165 ? 4.333 -1.291 -14.449 1.00 93.62 165 MET A O 1
ATOM 1329 N N . LEU A 1 166 ? 2.249 -1.750 -15.143 1.00 94.69 166 LEU A N 1
ATOM 1330 C CA . LEU A 1 166 ? 2.545 -3.129 -15.536 1.00 94.69 166 LEU A CA 1
ATOM 1331 C C . LEU A 1 166 ? 3.600 -3.182 -16.645 1.00 94.69 166 LEU A C 1
ATOM 1333 O O . LEU A 1 166 ? 4.523 -3.992 -16.558 1.00 94.69 166 LEU A O 1
ATOM 1337 N N . ALA A 1 167 ? 3.522 -2.288 -17.635 1.00 94.88 167 ALA A N 1
ATOM 1338 C CA . ALA A 1 167 ? 4.536 -2.186 -18.682 1.00 94.88 167 ALA A CA 1
ATOM 1339 C C . ALA A 1 167 ? 5.914 -1.792 -18.116 1.00 94.88 167 ALA A C 1
ATOM 1341 O O . ALA A 1 167 ? 6.926 -2.399 -18.469 1.00 94.88 167 ALA A O 1
ATOM 1342 N N . LEU A 1 168 ? 5.960 -0.819 -17.198 1.00 93.19 168 LEU A N 1
ATOM 1343 C CA . LEU A 1 168 ? 7.207 -0.391 -16.553 1.00 93.19 168 LEU A CA 1
ATOM 1344 C C . LEU A 1 168 ? 7.816 -1.488 -15.676 1.00 93.19 168 LEU A C 1
ATOM 1346 O O . LEU A 1 168 ? 9.028 -1.690 -15.714 1.00 93.19 168 LEU A O 1
ATOM 1350 N N . TYR A 1 169 ? 6.996 -2.212 -14.911 1.00 93.50 169 TYR A N 1
ATOM 1351 C CA . TYR A 1 169 ? 7.458 -3.348 -14.117 1.00 93.50 169 TYR A CA 1
ATOM 1352 C C . TYR A 1 169 ? 7.991 -4.474 -15.003 1.00 93.50 169 TYR A C 1
ATOM 1354 O O . TYR A 1 169 ? 9.058 -5.008 -14.708 1.00 93.50 169 TYR A O 1
ATOM 1362 N N . ALA A 1 170 ? 7.293 -4.815 -16.090 1.00 93.88 170 ALA A N 1
ATOM 1363 C CA . ALA A 1 170 ? 7.730 -5.858 -17.015 1.00 93.88 170 ALA A CA 1
ATOM 1364 C C . ALA A 1 170 ? 9.095 -5.534 -17.642 1.00 93.88 170 ALA A C 1
ATOM 1366 O O . ALA A 1 170 ? 9.975 -6.394 -17.671 1.00 93.88 170 ALA A O 1
ATOM 1367 N N . ASP A 1 171 ? 9.306 -4.291 -18.085 1.00 91.38 171 ASP A N 1
ATOM 1368 C CA . ASP A 1 171 ? 10.589 -3.867 -18.659 1.00 91.38 171 ASP A CA 1
ATOM 1369 C C . ASP A 1 171 ? 11.702 -3.815 -17.596 1.00 91.38 171 ASP A C 1
ATOM 1371 O O . ASP A 1 171 ? 12.768 -4.406 -17.787 1.00 91.38 171 ASP A O 1
ATOM 1375 N N . ALA A 1 172 ? 11.443 -3.192 -16.438 1.00 89.56 172 ALA A N 1
ATOM 1376 C CA . ALA A 1 172 ? 12.428 -3.062 -15.362 1.00 89.56 172 ALA A CA 1
ATOM 1377 C C . ALA A 1 172 ? 12.861 -4.427 -14.801 1.00 89.56 172 ALA A C 1
ATOM 1379 O O . ALA A 1 172 ? 14.057 -4.715 -14.714 1.00 89.56 172 ALA A O 1
ATOM 1380 N N . PHE A 1 173 ? 11.908 -5.301 -14.466 1.00 90.94 173 PHE A N 1
ATOM 1381 C CA . PHE A 1 173 ? 12.226 -6.641 -13.975 1.00 90.94 173 PHE A CA 1
ATOM 1382 C C . PHE A 1 173 ? 12.806 -7.530 -15.071 1.00 90.94 173 PHE A C 1
ATOM 1384 O O . PHE A 1 173 ? 13.767 -8.248 -14.810 1.00 90.94 173 PHE A O 1
ATOM 1391 N N . GLY A 1 174 ? 12.323 -7.431 -16.313 1.00 91.88 174 GLY A N 1
ATOM 1392 C CA . GLY A 1 174 ? 12.928 -8.132 -17.445 1.00 91.88 174 GLY A CA 1
ATOM 1393 C C . GLY A 1 174 ? 14.403 -7.762 -17.630 1.00 91.88 174 GLY A C 1
ATOM 1394 O O . GLY A 1 174 ? 15.244 -8.627 -17.878 1.00 91.88 174 GLY A O 1
ATOM 1395 N N . SER A 1 175 ? 14.755 -6.490 -17.448 1.00 89.38 175 SER A N 1
ATOM 1396 C CA . SER A 1 175 ? 16.141 -6.014 -17.470 1.00 89.38 175 SER A CA 1
ATOM 1397 C C . SER A 1 175 ? 17.000 -6.562 -16.326 1.00 89.38 175 SER A C 1
ATOM 1399 O O . SER A 1 175 ? 18.129 -7.002 -16.562 1.00 89.38 175 SER A O 1
ATOM 1401 N N . LEU A 1 176 ? 16.455 -6.597 -15.106 1.00 89.56 176 LEU A N 1
ATOM 1402 C CA . LEU A 1 176 ? 17.127 -7.163 -13.931 1.00 89.56 176 LEU A CA 1
ATOM 1403 C C . LEU A 1 176 ? 17.357 -8.673 -14.078 1.00 89.56 176 LEU A C 1
ATOM 1405 O O . LEU A 1 176 ? 18.473 -9.141 -13.855 1.00 89.56 176 LEU A O 1
ATOM 1409 N N . TYR A 1 177 ? 16.333 -9.424 -14.495 1.00 91.19 177 TYR A N 1
ATOM 1410 C CA . TYR A 1 177 ? 16.397 -10.881 -14.643 1.00 91.19 177 TYR A CA 1
ATOM 1411 C C . TYR A 1 177 ? 17.288 -11.325 -15.804 1.00 91.19 177 TYR A C 1
ATOM 1413 O O . TYR A 1 177 ? 17.990 -12.324 -15.691 1.00 91.19 177 TYR A O 1
ATOM 1421 N N . SER A 1 178 ? 17.294 -10.581 -16.913 1.00 90.12 178 SER A N 1
ATOM 1422 C CA . SER A 1 178 ? 18.132 -10.905 -18.078 1.00 90.12 178 SER A CA 1
ATOM 1423 C C . SER A 1 178 ? 19.613 -10.568 -17.893 1.00 90.12 178 SER A C 1
ATOM 1425 O O . SER A 1 178 ? 20.426 -10.926 -18.740 1.00 90.12 178 SER A O 1
ATOM 1427 N N . GLY A 1 179 ? 19.978 -9.845 -16.831 1.00 88.00 179 GLY A N 1
ATOM 1428 C CA . GLY A 1 179 ? 21.341 -9.360 -16.630 1.00 88.00 179 GLY A CA 1
ATOM 1429 C C . GLY A 1 179 ? 21.677 -8.070 -17.387 1.00 88.00 179 GLY A C 1
ATOM 1430 O O . GLY A 1 179 ? 22.726 -7.478 -17.127 1.00 88.00 179 GLY A O 1
ATOM 1431 N N . ARG A 1 180 ? 20.780 -7.577 -18.260 1.00 88.56 180 ARG A N 1
ATOM 1432 C CA . ARG A 1 180 ? 20.975 -6.332 -19.030 1.00 88.56 180 ARG A CA 1
ATOM 1433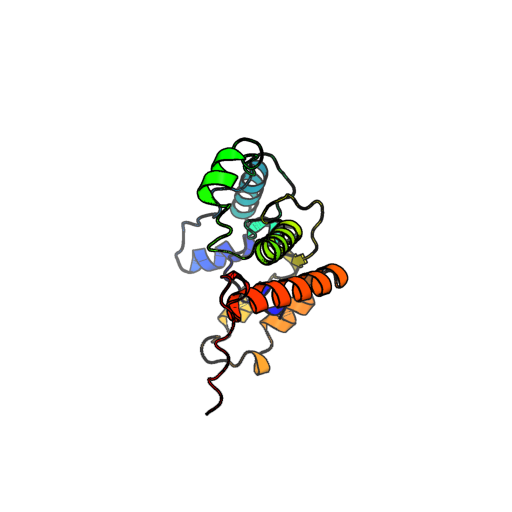 C C . ARG A 1 180 ? 21.202 -5.124 -18.129 1.00 88.56 180 ARG A C 1
ATOM 1435 O O . ARG A 1 180 ? 22.060 -4.297 -18.434 1.00 88.56 180 ARG A O 1
ATOM 1442 N N . PHE A 1 181 ? 20.486 -5.055 -17.006 1.00 87.50 181 PHE A N 1
ATOM 1443 C CA . PHE A 1 181 ? 20.662 -3.996 -16.012 1.00 87.50 181 PHE A CA 1
ATOM 1444 C C . PHE A 1 181 ? 22.107 -3.928 -15.495 1.00 87.50 181 PHE A C 1
ATOM 1446 O O . PHE A 1 181 ? 22.648 -2.843 -15.305 1.00 87.50 181 PHE A O 1
ATOM 1453 N N . TRP A 1 182 ? 22.758 -5.082 -15.341 1.00 87.44 182 TRP A N 1
ATOM 1454 C CA . TRP A 1 182 ? 24.129 -5.219 -14.841 1.00 87.44 182 TRP A CA 1
ATOM 1455 C C . TRP A 1 182 ? 25.190 -5.167 -15.952 1.00 87.44 182 TRP A C 1
ATOM 1457 O O . TRP A 1 182 ? 26.361 -5.429 -15.696 1.00 87.44 182 TRP A O 1
ATOM 1467 N N . GLY A 1 183 ? 24.796 -4.888 -17.201 1.00 82.44 183 GLY A N 1
ATOM 1468 C CA . GLY A 1 183 ? 25.705 -4.911 -18.351 1.00 82.44 183 GLY A CA 1
ATOM 1469 C C . GLY A 1 183 ? 26.170 -6.314 -18.757 1.00 82.44 183 GLY A C 1
ATOM 1470 O O . GLY A 1 183 ? 27.107 -6.444 -19.542 1.00 82.44 183 GLY A O 1
ATOM 1471 N N . VAL A 1 184 ? 25.524 -7.370 -18.252 1.00 82.06 184 VAL A N 1
ATOM 1472 C CA . VAL A 1 184 ? 25.824 -8.750 -18.639 1.00 82.06 184 VAL A CA 1
ATOM 1473 C C . VAL A 1 184 ? 25.150 -9.024 -19.978 1.00 82.06 184 VAL A C 1
ATOM 1475 O O . VAL A 1 184 ? 23.924 -9.080 -20.075 1.00 82.06 184 VAL A O 1
ATOM 1478 N N . THR A 1 185 ? 25.944 -9.200 -21.030 1.00 66.56 185 THR A N 1
ATOM 1479 C CA . THR A 1 185 ? 25.449 -9.779 -22.278 1.00 66.56 185 THR A CA 1
ATOM 1480 C C . THR A 1 185 ? 25.313 -11.285 -22.082 1.00 66.56 185 THR A C 1
ATOM 1482 O O . THR A 1 185 ? 26.201 -11.932 -21.521 1.00 66.56 185 THR A O 1
ATOM 1485 N N . ALA A 1 186 ? 24.181 -11.860 -22.502 1.00 60.66 186 ALA A N 1
ATOM 1486 C CA . ALA A 1 186 ? 24.025 -13.308 -22.517 1.00 60.66 186 ALA A CA 1
ATOM 1487 C C . ALA A 1 186 ? 25.241 -13.909 -23.234 1.00 60.66 186 ALA A C 1
ATOM 1489 O O . ALA A 1 186 ? 25.557 -13.493 -24.351 1.00 60.66 186 ALA A O 1
ATOM 1490 N N . ARG A 1 187 ? 25.949 -14.848 -22.588 1.00 55.09 187 ARG A N 1
ATOM 1491 C CA . ARG A 1 187 ? 27.013 -15.603 -23.258 1.00 55.09 187 ARG A CA 1
ATOM 1492 C C . ARG A 1 187 ? 26.378 -16.220 -24.496 1.00 55.09 187 ARG A C 1
ATOM 1494 O O . ARG A 1 187 ? 25.526 -17.098 -24.369 1.00 55.09 187 ARG A O 1
ATOM 1501 N N . THR A 1 188 ? 26.758 -15.749 -25.680 1.00 54.81 188 THR A N 1
ATOM 1502 C CA . THR A 1 188 ? 26.458 -16.463 -26.914 1.00 54.81 188 THR A CA 1
ATOM 1503 C C . THR A 1 188 ? 26.980 -17.875 -26.711 1.00 54.81 188 THR A C 1
ATOM 1505 O O . THR A 1 188 ? 28.150 -18.065 -26.368 1.00 54.81 188 THR A O 1
ATOM 1508 N N . ALA A 1 189 ? 26.091 -18.866 -26.817 1.00 49.94 189 ALA A N 1
ATOM 1509 C CA . ALA A 1 189 ? 26.507 -20.257 -26.812 1.00 49.94 189 ALA A CA 1
ATOM 1510 C C . ALA A 1 189 ? 27.644 -20.371 -27.831 1.00 49.94 189 ALA A C 1
ATOM 1512 O O . ALA A 1 189 ? 27.470 -19.963 -28.984 1.00 49.94 189 ALA A O 1
ATOM 1513 N N . LYS A 1 190 ? 28.825 -20.832 -27.396 1.00 46.00 190 LYS A N 1
ATOM 1514 C CA . LYS A 1 190 ? 29.893 -21.181 -28.333 1.00 46.00 190 LYS A CA 1
ATOM 1515 C C . LYS A 1 190 ? 29.258 -22.153 -29.321 1.00 46.00 190 LYS A C 1
ATOM 1517 O O . LYS A 1 190 ? 28.836 -23.234 -28.916 1.00 46.00 190 LYS A O 1
ATOM 1522 N N . LYS A 1 191 ? 29.108 -21.722 -30.576 1.00 47.50 191 LYS A N 1
ATOM 1523 C CA . LYS A 1 191 ? 28.752 -22.627 -31.668 1.00 47.50 191 LYS A CA 1
ATOM 1524 C C . LYS A 1 191 ? 29.797 -23.759 -31.641 1.00 47.50 191 LYS A C 1
ATOM 1526 O O . LYS A 1 191 ? 30.968 -23.420 -31.443 1.00 47.50 191 LYS A O 1
ATOM 1531 N N . PRO A 1 192 ? 29.371 -25.033 -31.710 1.00 59.03 192 PRO A N 1
ATOM 1532 C CA . PRO A 1 192 ? 30.268 -26.180 -31.592 1.00 59.03 192 PRO A CA 1
ATOM 1533 C C . PRO A 1 192 ? 31.390 -26.140 -32.629 1.00 59.03 192 PRO A C 1
ATOM 1535 O O . PRO A 1 192 ? 31.147 -25.603 -33.737 1.00 59.03 192 PRO A O 1
#